Protein AF-A0A7W0XQT6-F1 (afdb_monomer_lite)

Secondary structure (DSSP, 8-state):
-HHHHHHHHHHHHHHHHHHHHHHHHHHHHHHHHHHHHHHHHHHHHHS-S--HHHHHHHHHHHHHHHHHHHHHHHHHHHHHHHHHHHHHT-S-HHHHHHTTTSPPPS--SPPHHHHHHHHHHHHHHHHHHHHHHHHHHHHHHHHHHHHHHHHHHHHHHHHHHTT-THHHHHHHHHHHHHHHH-GGGHHHHHHHHHHHHHHHHHHHHHHHHHHHIIIIIHHHHHHHHHHHHHHTTS--

Structure (mmCIF, N/CA/C/O backbone):
data_AF-A0A7W0XQT6-F1
#
_entry.id   AF-A0A7W0XQT6-F1
#
loop_
_atom_site.group_PDB
_atom_site.id
_atom_site.type_symbol
_atom_site.label_atom_id
_atom_site.label_alt_id
_atom_site.label_comp_id
_atom_site.label_asym_id
_atom_site.label_entity_id
_atom_site.label_seq_id
_atom_site.pdbx_PDB_ins_code
_atom_site.Cartn_x
_atom_site.Cartn_y
_atom_site.Cartn_z
_atom_site.occupancy
_atom_site.B_iso_or_equiv
_atom_site.auth_seq_id
_atom_site.auth_comp_id
_atom_site.auth_asym_id
_atom_site.auth_atom_id
_atom_site.pdbx_PDB_model_num
ATOM 1 N N . ARG A 1 1 ? 44.469 -36.109 2.409 1.00 55.28 1 ARG A N 1
ATOM 2 C CA . ARG A 1 1 ? 44.063 -35.263 3.563 1.00 55.28 1 ARG A CA 1
ATOM 3 C C . ARG A 1 1 ? 43.718 -33.809 3.189 1.00 55.28 1 ARG A C 1
ATOM 5 O O . ARG A 1 1 ? 42.992 -33.206 3.958 1.00 55.28 1 ARG A O 1
ATOM 12 N N . ALA A 1 2 ? 44.125 -33.260 2.032 1.00 47.34 2 ALA A N 1
ATOM 13 C CA . ALA A 1 2 ? 43.681 -31.924 1.582 1.00 47.34 2 ALA A CA 1
ATOM 14 C C . ALA A 1 2 ? 42.229 -31.900 1.042 1.00 47.34 2 ALA A C 1
ATOM 16 O O . ALA A 1 2 ? 41.445 -31.054 1.450 1.00 47.34 2 ALA A O 1
ATOM 17 N N . HIS A 1 3 ? 41.816 -32.909 0.262 1.00 50.69 3 HIS A N 1
ATOM 18 C CA . HIS A 1 3 ? 40.441 -33.015 -0.265 1.00 50.69 3 HIS A CA 1
ATOM 19 C C . HIS A 1 3 ? 39.342 -33.213 0.797 1.00 50.69 3 HIS A C 1
ATOM 21 O O . HIS A 1 3 ? 38.178 -32.939 0.537 1.00 50.69 3 HIS A O 1
ATOM 27 N N . GLN A 1 4 ? 39.693 -33.673 2.004 1.00 52.66 4 GLN A N 1
ATOM 28 C CA . GLN A 1 4 ? 38.736 -33.804 3.112 1.00 52.66 4 GLN A CA 1
ATOM 29 C C . GLN A 1 4 ? 38.516 -32.476 3.848 1.00 52.66 4 GLN A C 1
ATOM 31 O O . GLN A 1 4 ? 37.419 -32.243 4.339 1.00 52.66 4 GLN A O 1
ATOM 36 N N . HIS A 1 5 ? 39.517 -31.588 3.883 1.00 47.72 5 HIS A N 1
ATOM 37 C CA . HIS A 1 5 ? 39.337 -30.235 4.414 1.00 47.72 5 HIS A CA 1
ATOM 38 C C . HIS A 1 5 ? 38.611 -29.327 3.420 1.00 47.72 5 HIS A C 1
ATOM 40 O O . HIS A 1 5 ? 37.790 -28.531 3.842 1.00 47.72 5 HIS A O 1
ATOM 46 N N . GLU A 1 6 ? 38.836 -29.479 2.116 1.00 53.41 6 GLU A N 1
ATOM 47 C CA . GLU A 1 6 ? 38.126 -28.695 1.097 1.00 53.41 6 GLU A CA 1
ATOM 48 C C . GLU A 1 6 ? 36.635 -29.076 1.013 1.00 53.41 6 GLU A C 1
ATOM 50 O O . GLU A 1 6 ? 35.781 -28.198 0.970 1.00 53.41 6 GLU A O 1
ATOM 55 N N . ALA A 1 7 ? 36.302 -30.370 1.122 1.00 53.25 7 ALA A N 1
ATOM 56 C CA . ALA A 1 7 ? 34.916 -30.840 1.219 1.00 53.25 7 ALA A CA 1
ATOM 57 C C . ALA A 1 7 ? 34.232 -30.440 2.542 1.00 53.25 7 ALA A C 1
ATOM 59 O O . ALA A 1 7 ? 33.044 -30.130 2.545 1.00 53.25 7 ALA A O 1
ATOM 60 N N . ALA A 1 8 ? 34.972 -30.406 3.657 1.00 54.72 8 ALA A N 1
ATOM 61 C CA . ALA A 1 8 ? 34.447 -29.936 4.939 1.00 54.72 8 ALA A CA 1
ATOM 62 C C . ALA A 1 8 ? 34.230 -28.412 4.955 1.00 54.72 8 ALA A C 1
ATOM 64 O O . ALA A 1 8 ? 33.213 -27.949 5.453 1.00 54.72 8 ALA A O 1
ATOM 65 N N . VAL A 1 9 ? 35.140 -27.627 4.367 1.00 57.41 9 VAL A N 1
ATOM 66 C CA . VAL A 1 9 ? 35.015 -26.162 4.263 1.00 57.41 9 VAL A CA 1
ATOM 67 C C . VAL A 1 9 ? 33.925 -25.768 3.260 1.00 57.41 9 VAL A C 1
ATOM 69 O O . VAL A 1 9 ? 33.160 -24.849 3.536 1.00 57.41 9 VAL A O 1
ATOM 72 N N . ALA A 1 10 ? 33.790 -26.492 2.144 1.00 55.66 10 ALA A N 1
ATOM 73 C CA . ALA A 1 10 ? 32.679 -26.316 1.210 1.00 55.66 10 ALA A CA 1
ATOM 74 C C . ALA A 1 10 ? 31.331 -26.710 1.839 1.00 55.66 10 ALA A C 1
ATOM 76 O O . ALA A 1 10 ? 30.349 -26.004 1.644 1.00 55.66 10 ALA A O 1
ATOM 77 N N . GLY A 1 11 ? 31.284 -27.783 2.637 1.00 55.75 11 GLY A N 1
ATOM 78 C CA . GLY A 1 11 ? 30.087 -28.180 3.385 1.00 55.75 11 GLY A CA 1
ATOM 79 C C . GLY A 1 11 ? 29.648 -27.124 4.402 1.00 55.75 11 GLY A C 1
ATOM 80 O O . GLY A 1 11 ? 28.485 -26.741 4.408 1.00 55.75 11 GLY A O 1
ATOM 81 N N . VAL A 1 12 ? 30.587 -26.581 5.185 1.00 59.78 12 VAL A N 1
ATOM 82 C CA . VAL A 1 12 ? 30.313 -25.524 6.177 1.00 59.78 12 VAL A CA 1
ATOM 83 C C . VAL A 1 12 ? 29.894 -24.208 5.508 1.00 59.78 12 VAL A C 1
ATOM 85 O O . VAL A 1 12 ? 28.972 -23.555 5.984 1.00 59.78 12 VAL A O 1
ATOM 88 N N . ALA A 1 13 ? 30.510 -23.828 4.383 1.00 60.66 13 ALA A N 1
ATOM 89 C CA . ALA A 1 13 ? 30.132 -22.622 3.642 1.00 60.66 13 ALA A CA 1
ATOM 90 C C . ALA A 1 13 ? 28.747 -22.737 2.974 1.00 60.66 13 ALA A C 1
ATOM 92 O O . ALA A 1 13 ? 28.026 -21.748 2.878 1.00 60.66 13 ALA A O 1
ATOM 93 N N . VAL A 1 14 ? 28.357 -23.933 2.522 1.00 61.06 14 VAL A N 1
ATOM 94 C CA . VAL A 1 14 ? 27.026 -24.186 1.942 1.00 61.06 14 VAL A CA 1
ATOM 95 C C . VAL A 1 14 ? 25.949 -24.259 3.030 1.00 61.06 14 VAL A C 1
ATOM 97 O O . VAL A 1 14 ? 24.851 -23.745 2.830 1.00 61.06 14 VAL A O 1
ATOM 100 N N . GLU A 1 15 ? 26.256 -24.836 4.194 1.00 63.00 15 GLU A N 1
ATOM 101 C CA . GLU A 1 15 ? 25.338 -24.916 5.339 1.00 63.00 15 GLU A CA 1
ATOM 102 C C . GLU A 1 15 ? 25.059 -23.528 5.953 1.00 63.00 15 GLU A C 1
ATOM 104 O O . GLU A 1 15 ? 23.912 -23.222 6.283 1.00 63.00 15 GLU A O 1
ATOM 109 N N . ASP A 1 16 ? 26.071 -22.651 5.998 1.00 71.50 16 ASP A N 1
ATOM 110 C CA . ASP A 1 16 ? 25.950 -21.244 6.411 1.00 71.50 16 ASP A CA 1
ATOM 111 C C . ASP A 1 16 ? 25.040 -20.445 5.454 1.00 71.50 16 ASP A C 1
ATOM 113 O O . ASP A 1 16 ? 24.080 -19.799 5.879 1.00 71.50 16 ASP A O 1
ATOM 117 N N . VAL A 1 17 ? 25.243 -20.574 4.135 1.00 77.12 17 VAL A N 1
ATOM 118 C CA . VAL A 1 17 ? 24.405 -19.911 3.113 1.00 77.12 17 VAL A CA 1
ATOM 119 C C . VAL A 1 17 ? 22.957 -20.411 3.142 1.00 77.12 17 VAL A C 1
ATOM 121 O O . VAL A 1 17 ? 22.028 -19.598 3.117 1.00 77.12 17 VAL A O 1
ATOM 124 N N . GLN A 1 18 ? 22.748 -21.726 3.246 1.00 78.38 18 GLN A N 1
ATOM 125 C CA . GLN A 1 18 ? 21.410 -22.316 3.322 1.00 78.38 18 GLN A CA 1
ATOM 126 C C . GLN A 1 18 ? 20.682 -21.902 4.611 1.00 78.38 18 GLN A C 1
ATOM 128 O O . GLN A 1 18 ? 19.470 -21.677 4.594 1.00 78.38 18 GLN A O 1
ATOM 133 N N . GLY A 1 19 ? 21.411 -21.766 5.724 1.00 78.56 19 GLY A N 1
ATOM 134 C CA . GLY A 1 19 ? 20.886 -21.253 6.988 1.00 78.56 19 GLY A CA 1
ATOM 135 C C . GLY A 1 19 ? 20.329 -19.835 6.850 1.00 78.56 19 GLY A C 1
ATOM 136 O O . GLY A 1 19 ? 19.176 -19.590 7.213 1.00 78.56 19 GLY A O 1
ATOM 137 N N . PHE A 1 20 ? 21.097 -18.926 6.240 1.00 80.38 20 PHE A N 1
ATOM 138 C CA . PHE A 1 20 ? 20.650 -17.551 5.984 1.00 80.38 20 PHE A CA 1
ATOM 139 C C . PHE A 1 20 ? 19.475 -17.465 5.002 1.00 80.38 20 PHE A C 1
ATOM 141 O O . PHE A 1 20 ? 18.615 -16.591 5.140 1.00 80.38 20 PHE A O 1
ATOM 148 N N . GLU A 1 21 ? 19.421 -18.340 3.998 1.00 83.00 21 GLU A N 1
ATOM 149 C CA . GLU A 1 21 ? 18.295 -18.406 3.064 1.00 83.00 21 GLU A CA 1
ATOM 150 C C . GLU A 1 21 ? 17.017 -18.893 3.759 1.00 83.00 21 GLU A C 1
ATOM 152 O O . GLU A 1 21 ? 15.974 -18.244 3.661 1.00 83.00 21 GLU A O 1
ATOM 157 N N . ASN A 1 22 ? 17.108 -19.967 4.547 1.00 84.44 22 ASN A N 1
ATOM 158 C CA . ASN A 1 22 ? 15.983 -20.503 5.312 1.00 84.44 22 ASN A CA 1
ATOM 159 C C . ASN A 1 22 ? 15.438 -19.492 6.332 1.00 84.44 22 ASN A C 1
ATOM 161 O O . ASN A 1 22 ? 14.222 -19.392 6.514 1.00 84.44 22 ASN A O 1
ATOM 165 N N . GLU A 1 23 ? 16.310 -18.718 6.982 1.00 87.12 23 GLU A N 1
ATOM 166 C CA . GLU A 1 23 ? 15.893 -17.670 7.916 1.00 87.12 23 GLU A CA 1
ATOM 167 C C . GLU A 1 23 ? 15.136 -16.542 7.199 1.00 87.12 23 GLU A C 1
ATOM 169 O O . GLU A 1 23 ? 14.074 -16.120 7.668 1.00 87.12 23 GLU A O 1
ATOM 174 N N . LYS A 1 24 ? 15.605 -16.114 6.017 1.00 88.38 24 LYS A N 1
ATOM 175 C CA . LYS A 1 24 ? 14.892 -15.130 5.183 1.00 88.38 24 LYS A CA 1
ATOM 176 C C . LYS A 1 24 ? 13.535 -15.648 4.725 1.00 88.38 24 LYS A C 1
ATOM 178 O O . LYS A 1 24 ? 12.548 -14.926 4.847 1.00 88.38 24 LYS A O 1
ATOM 183 N N . VAL A 1 25 ? 13.469 -16.889 4.239 1.00 89.06 25 VAL A N 1
ATOM 184 C CA . VAL A 1 25 ? 12.213 -17.513 3.798 1.00 89.06 25 VAL A CA 1
ATOM 185 C C . VAL A 1 25 ? 11.234 -17.616 4.970 1.00 89.06 25 VAL A C 1
ATOM 187 O O . VAL A 1 25 ? 10.084 -17.201 4.852 1.00 89.06 25 VAL A O 1
ATOM 190 N N . SER A 1 26 ? 11.690 -18.078 6.139 1.00 84.31 26 SER A N 1
ATOM 191 C CA . SER A 1 26 ? 10.853 -18.163 7.342 1.00 84.31 26 SER A CA 1
ATOM 192 C C . SER A 1 26 ? 10.360 -16.791 7.815 1.00 84.31 26 SER A C 1
ATOM 194 O O . SER A 1 26 ? 9.199 -16.652 8.207 1.00 84.31 26 SER A O 1
ATOM 196 N N . GLY A 1 27 ? 11.220 -15.769 7.773 1.00 89.00 27 GLY A N 1
ATOM 197 C CA . GLY A 1 27 ? 10.854 -14.395 8.113 1.00 89.00 27 GLY A CA 1
ATOM 198 C C . GLY A 1 27 ? 9.803 -13.820 7.163 1.00 89.00 27 GLY A C 1
ATOM 199 O O . GLY A 1 27 ? 8.814 -13.238 7.617 1.00 89.00 27 GLY A O 1
ATOM 200 N N . ALA A 1 28 ? 9.974 -14.041 5.858 1.00 87.94 28 ALA A N 1
ATOM 201 C CA . ALA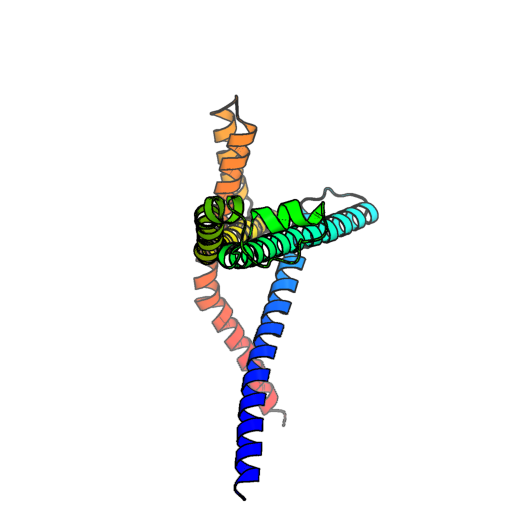 A 1 28 ? 9.028 -13.606 4.837 1.00 87.94 28 ALA A CA 1
ATOM 202 C C . ALA A 1 28 ? 7.654 -14.269 5.016 1.00 87.94 28 ALA A C 1
ATOM 204 O O . ALA A 1 28 ? 6.649 -13.567 5.055 1.00 87.94 28 ALA A O 1
ATOM 205 N N . ILE A 1 29 ? 7.612 -15.590 5.237 1.00 87.19 29 ILE A N 1
ATOM 206 C CA . ILE A 1 29 ? 6.358 -16.333 5.458 1.00 87.19 29 ILE A CA 1
ATOM 207 C C . ILE A 1 29 ? 5.614 -15.823 6.699 1.00 87.19 29 ILE A C 1
ATOM 209 O O . ILE A 1 29 ? 4.402 -15.628 6.658 1.00 87.19 29 ILE A O 1
ATOM 213 N N . LYS A 1 30 ? 6.319 -15.580 7.813 1.00 89.31 30 LYS A N 1
ATOM 214 C CA . LYS A 1 30 ? 5.686 -15.043 9.034 1.00 89.31 30 LYS A CA 1
ATOM 215 C C . LYS A 1 30 ? 5.096 -13.657 8.806 1.00 89.31 30 LYS A C 1
ATO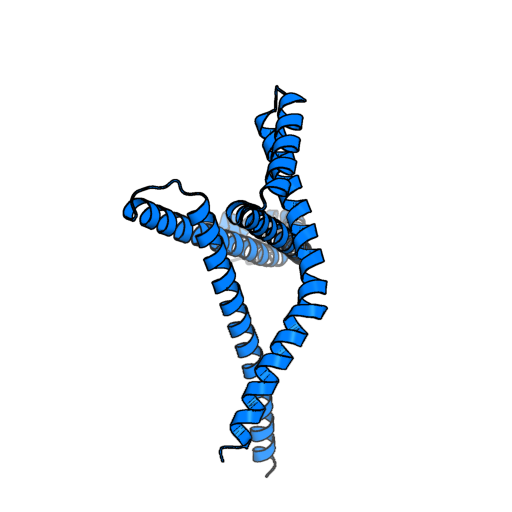M 217 O O . LYS A 1 30 ? 4.017 -13.369 9.311 1.00 89.31 30 LYS A O 1
ATOM 222 N N . THR A 1 31 ? 5.807 -12.817 8.061 1.00 86.69 31 THR A N 1
ATOM 223 C CA . THR A 1 31 ? 5.351 -11.459 7.748 1.00 86.69 31 THR A CA 1
ATOM 224 C C . THR A 1 31 ? 4.112 -11.505 6.856 1.00 86.69 31 THR A C 1
ATOM 226 O O . THR A 1 31 ? 3.133 -10.825 7.140 1.00 86.69 31 THR A O 1
ATOM 229 N N . ASP A 1 32 ? 4.113 -12.367 5.841 1.00 84.88 32 ASP A N 1
ATOM 230 C CA . ASP A 1 32 ? 2.993 -12.553 4.915 1.00 84.88 32 ASP A CA 1
ATOM 231 C C . ASP A 1 32 ? 1.736 -13.113 5.611 1.00 84.88 32 ASP A C 1
ATOM 233 O O . ASP A 1 32 ? 0.619 -12.647 5.383 1.00 84.88 32 ASP A O 1
ATOM 237 N N . PHE A 1 33 ? 1.904 -14.048 6.554 1.00 86.56 33 PHE A N 1
ATOM 238 C CA . PHE A 1 33 ? 0.790 -14.568 7.355 1.00 86.56 33 PHE A CA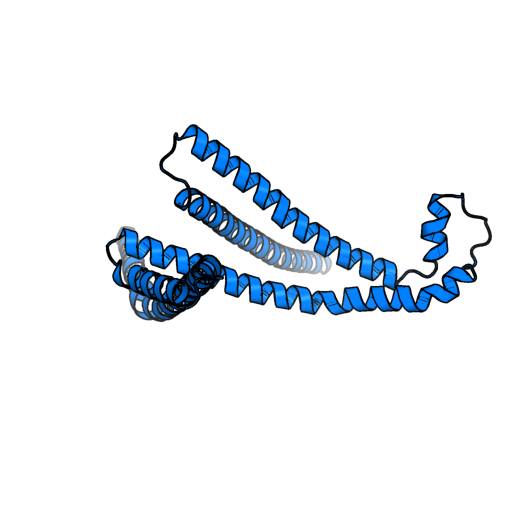 1
ATOM 239 C C . PHE A 1 33 ? 0.144 -13.490 8.240 1.00 86.56 33 PHE A C 1
ATOM 241 O O . PHE A 1 33 ? -1.078 -13.415 8.334 1.00 86.56 33 PHE A O 1
ATOM 248 N N . ILE A 1 34 ? 0.948 -12.639 8.883 1.00 83.50 34 ILE A N 1
ATOM 249 C CA . ILE A 1 34 ? 0.426 -11.549 9.721 1.00 83.50 34 ILE A CA 1
ATOM 250 C C . ILE A 1 34 ? -0.321 -10.531 8.856 1.00 83.50 34 ILE A C 1
ATOM 252 O O . ILE A 1 34 ? -1.439 -10.151 9.190 1.00 83.50 34 ILE A O 1
ATOM 256 N N . LEU A 1 35 ? 0.268 -10.149 7.722 1.00 85.44 35 LEU A N 1
ATOM 257 C CA . LEU A 1 35 ? -0.311 -9.181 6.790 1.00 85.44 35 LEU A CA 1
ATOM 258 C C . LEU A 1 35 ? -1.630 -9.686 6.195 1.00 85.44 35 LEU A C 1
ATOM 260 O O . LEU A 1 35 ? -2.614 -8.950 6.139 1.00 85.44 35 LEU A O 1
ATOM 264 N N . SER A 1 36 ? -1.687 -10.954 5.789 1.00 87.44 36 SER A N 1
ATOM 265 C CA . SER A 1 36 ? -2.921 -11.555 5.271 1.00 87.44 36 SER A CA 1
ATOM 266 C C . SER A 1 36 ? -4.005 -11.686 6.347 1.00 87.44 36 SER A C 1
ATOM 268 O O . SER A 1 36 ? -5.175 -11.424 6.060 1.00 87.44 36 SER A O 1
ATOM 270 N N . ALA A 1 37 ? -3.640 -12.014 7.591 1.00 86.94 37 ALA A N 1
ATOM 271 C CA . ALA A 1 37 ? -4.575 -12.030 8.715 1.00 86.94 37 ALA A CA 1
ATOM 272 C C . ALA A 1 37 ? -5.117 -10.628 9.043 1.00 86.94 37 ALA A C 1
ATOM 274 O O . ALA A 1 37 ? -6.306 -10.484 9.323 1.00 86.94 37 ALA A O 1
ATOM 275 N N . GLU A 1 38 ? -4.277 -9.596 8.963 1.00 84.81 38 GLU A N 1
ATOM 276 C CA . GLU A 1 38 ? -4.669 -8.200 9.177 1.00 84.81 38 GLU A CA 1
ATOM 277 C C . GLU A 1 38 ? -5.675 -7.729 8.122 1.00 84.81 38 GLU A C 1
ATOM 279 O O . GLU A 1 38 ? -6.745 -7.236 8.473 1.00 84.81 38 GLU A O 1
ATOM 284 N N . ILE A 1 39 ? -5.395 -7.963 6.836 1.00 85.69 39 ILE A N 1
ATOM 285 C CA . ILE A 1 39 ? -6.326 -7.636 5.742 1.00 85.69 39 ILE A CA 1
ATOM 286 C C . ILE A 1 39 ? -7.672 -8.343 5.947 1.00 85.69 39 ILE A C 1
ATOM 288 O O . ILE A 1 39 ? -8.732 -7.743 5.751 1.00 85.69 39 ILE A O 1
ATOM 292 N N . MET A 1 40 ? -7.643 -9.607 6.374 1.00 89.25 40 MET A N 1
ATOM 293 C CA . MET A 1 40 ? -8.853 -10.378 6.646 1.00 89.25 40 MET A CA 1
ATOM 294 C C . MET A 1 40 ? -9.644 -9.802 7.827 1.00 89.25 40 MET A C 1
ATOM 296 O O . MET A 1 40 ? -10.859 -9.657 7.725 1.00 89.25 40 MET A O 1
ATOM 300 N N . ALA A 1 41 ? -8.966 -9.433 8.917 1.00 85.94 41 ALA A N 1
ATOM 301 C CA . ALA A 1 41 ? -9.584 -8.842 10.101 1.00 85.94 41 ALA A CA 1
ATOM 302 C C . ALA A 1 41 ? -10.188 -7.460 9.813 1.00 85.94 41 ALA A C 1
ATOM 304 O O . ALA A 1 41 ? -11.313 -7.197 10.227 1.00 85.94 41 ALA A O 1
ATOM 305 N N . ILE A 1 42 ? -9.495 -6.609 9.046 1.00 85.50 42 ILE A N 1
ATOM 306 C CA . ILE A 1 42 ? -10.036 -5.319 8.589 1.00 85.50 42 ILE A CA 1
ATOM 307 C C . ILE A 1 42 ? -11.281 -5.552 7.736 1.00 85.50 42 ILE A C 1
ATOM 309 O O . ILE A 1 42 ? -12.313 -4.929 7.967 1.00 85.50 42 ILE A O 1
ATOM 313 N N . THR A 1 43 ? -11.203 -6.475 6.772 1.00 88.50 43 THR A N 1
ATOM 314 C CA . THR A 1 43 ? -12.353 -6.805 5.923 1.00 88.50 43 THR A CA 1
ATOM 315 C C . THR A 1 43 ? -13.523 -7.227 6.799 1.00 88.50 43 THR A C 1
ATOM 317 O O . THR A 1 43 ? -14.600 -6.660 6.673 1.00 88.50 43 THR A O 1
ATOM 320 N N . LEU A 1 44 ? -13.292 -8.141 7.744 1.00 88.44 44 LEU A N 1
ATOM 321 C CA . LEU A 1 44 ? -14.296 -8.621 8.687 1.00 88.44 44 LEU A CA 1
ATOM 322 C C . LEU A 1 44 ? -14.937 -7.490 9.501 1.00 88.44 44 LEU A C 1
ATOM 324 O O . LEU A 1 44 ? -16.158 -7.454 9.600 1.00 88.44 44 LEU A O 1
ATOM 328 N N . ALA A 1 45 ? -14.128 -6.572 10.034 1.00 83.81 45 ALA A N 1
ATOM 329 C CA . ALA A 1 45 ? -14.579 -5.456 10.865 1.00 83.81 45 ALA A CA 1
ATOM 330 C C . ALA A 1 45 ? -15.429 -4.431 10.098 1.00 83.81 45 ALA A C 1
ATOM 332 O O . ALA A 1 45 ? -16.258 -3.749 10.688 1.00 83.81 45 ALA A O 1
ATOM 333 N N . THR A 1 46 ? -15.246 -4.323 8.779 1.00 83.94 46 THR A N 1
ATOM 334 C CA . THR A 1 46 ? -16.048 -3.418 7.936 1.00 83.94 46 THR A CA 1
ATOM 335 C C . THR A 1 46 ? -17.367 -4.025 7.460 1.00 83.94 46 THR A C 1
ATOM 337 O O . THR A 1 46 ? -18.183 -3.322 6.860 1.00 83.94 46 THR A O 1
ATOM 340 N N . LEU A 1 47 ? -17.583 -5.327 7.680 1.00 86.69 47 LEU A N 1
ATOM 341 C CA . LEU A 1 47 ? -18.794 -5.995 7.221 1.00 86.69 47 LEU A CA 1
ATOM 342 C C . LEU A 1 47 ? -19.930 -5.804 8.229 1.00 86.69 47 LEU A C 1
ATOM 344 O O . LEU A 1 47 ? -19.743 -6.089 9.409 1.00 86.69 47 LEU A O 1
ATOM 348 N N . PRO A 1 48 ? -21.127 -5.384 7.778 1.00 83.62 48 PRO A N 1
ATOM 349 C CA . PRO A 1 48 ? -22.298 -5.366 8.642 1.00 83.62 48 PRO A CA 1
ATOM 350 C C . PRO A 1 48 ? -22.652 -6.788 9.098 1.00 83.62 48 PRO A C 1
ATOM 352 O O . PRO A 1 48 ? -22.367 -7.756 8.379 1.00 83.62 48 PRO A O 1
ATOM 355 N N . ASP A 1 49 ? -23.325 -6.894 10.249 1.00 78.31 49 ASP A N 1
ATOM 356 C CA . ASP A 1 49 ? -23.819 -8.149 10.835 1.00 78.31 49 ASP A CA 1
ATOM 357 C C . ASP A 1 49 ? -24.774 -8.868 9.868 1.00 78.31 49 ASP A C 1
ATOM 359 O O . ASP A 1 49 ? -25.993 -8.687 9.855 1.00 78.31 49 ASP A O 1
ATOM 363 N N . THR A 1 50 ? -24.186 -9.677 8.995 1.00 83.88 50 THR A N 1
ATOM 364 C CA . THR A 1 50 ? -24.847 -10.413 7.922 1.00 83.88 50 THR A CA 1
ATOM 365 C C . THR A 1 50 ? -24.763 -11.911 8.196 1.00 83.88 50 THR A C 1
ATOM 367 O O . THR A 1 50 ? -24.089 -12.372 9.114 1.00 83.88 50 THR A O 1
ATOM 370 N N . SER A 1 51 ? -25.478 -12.713 7.404 1.00 93.50 51 SER A N 1
ATOM 371 C CA . SER A 1 51 ? -25.374 -14.174 7.483 1.00 93.50 51 SER A CA 1
ATOM 372 C C . SER A 1 51 ? -23.918 -14.629 7.342 1.00 93.50 51 SER A C 1
ATOM 374 O O . SER A 1 51 ? -23.223 -14.193 6.423 1.00 93.50 51 SER A O 1
ATOM 376 N N . PHE A 1 52 ? -23.499 -15.579 8.186 1.00 91.69 52 PHE A N 1
ATOM 377 C CA . PHE A 1 52 ? -22.171 -16.204 8.153 1.00 91.69 52 PHE A CA 1
ATOM 378 C C . PHE A 1 52 ? -21.729 -16.601 6.733 1.00 91.69 52 PHE A C 1
ATOM 380 O O . PHE A 1 52 ? -20.583 -16.386 6.345 1.00 91.69 52 PHE A O 1
ATOM 387 N N . TRP A 1 53 ? -22.649 -17.133 5.922 1.00 94.62 53 TRP A N 1
ATOM 388 C CA . TRP A 1 53 ? -22.356 -17.538 4.545 1.00 94.62 53 TRP A CA 1
ATOM 389 C C . TRP A 1 53 ? -22.019 -16.360 3.631 1.00 94.62 53 TRP A C 1
ATOM 391 O O . TRP A 1 53 ? -21.131 -16.481 2.790 1.00 94.62 53 TRP A O 1
ATOM 401 N N . LEU A 1 54 ? -22.697 -15.220 3.795 1.00 92.38 54 LEU A N 1
ATOM 402 C CA . LEU A 1 54 ? -22.409 -14.020 3.012 1.00 92.38 54 LEU A CA 1
ATOM 403 C C . LEU A 1 54 ? -21.052 -13.438 3.412 1.00 92.38 54 LEU A C 1
ATOM 405 O O . LEU A 1 54 ? -20.246 -13.129 2.539 1.00 92.38 54 LEU A O 1
ATOM 409 N N . GLN A 1 55 ? -20.769 -13.374 4.714 1.00 92.44 55 GLN A N 1
ATOM 410 C CA . GLN A 1 55 ? -19.475 -12.938 5.233 1.00 92.44 55 GLN A CA 1
ATOM 411 C C . GLN A 1 55 ? -18.338 -13.819 4.692 1.00 92.44 55 GLN A C 1
ATOM 413 O O . GLN A 1 55 ? -17.367 -13.299 4.149 1.00 92.44 55 GLN A O 1
ATOM 418 N N . ALA A 1 56 ? -18.492 -15.148 4.727 1.00 92.81 56 ALA A N 1
ATOM 419 C CA . ALA A 1 56 ? -17.515 -16.087 4.175 1.00 92.81 56 ALA A CA 1
ATOM 420 C C . ALA A 1 56 ? -17.271 -15.882 2.667 1.00 92.81 56 ALA A C 1
ATOM 422 O O . ALA A 1 56 ? -16.124 -15.902 2.220 1.00 92.81 56 ALA A O 1
ATOM 423 N N . VAL A 1 57 ? -18.328 -15.644 1.881 1.00 94.75 57 VAL A N 1
ATOM 424 C CA . VAL A 1 57 ? -18.209 -15.364 0.440 1.00 94.75 57 VAL A CA 1
ATOM 425 C C . VAL A 1 57 ? -17.498 -14.036 0.184 1.00 94.75 57 VAL A C 1
ATOM 427 O O . VAL A 1 57 ? -16.645 -13.968 -0.705 1.00 94.75 57 VAL A O 1
ATOM 430 N N . ILE A 1 58 ? -17.806 -12.991 0.957 1.00 93.00 58 ILE A N 1
ATOM 431 C CA . ILE A 1 58 ? -17.142 -11.691 0.818 1.00 93.00 58 ILE A CA 1
ATOM 432 C C . ILE A 1 58 ? -15.658 -11.818 1.165 1.00 93.00 58 ILE A C 1
ATOM 434 O O . ILE A 1 58 ? -14.823 -11.420 0.360 1.00 93.00 58 ILE A O 1
ATOM 438 N N . LEU A 1 59 ? -15.317 -12.442 2.294 1.00 92.25 59 LEU A N 1
ATOM 439 C CA . LEU A 1 59 ? -13.928 -12.664 2.705 1.00 92.25 59 LEU A CA 1
ATOM 440 C C . LEU A 1 59 ? -13.143 -13.485 1.672 1.00 92.25 59 LEU A C 1
ATOM 442 O O . LEU A 1 59 ? -12.014 -13.130 1.340 1.00 92.25 59 LEU A O 1
ATOM 446 N N . ALA A 1 60 ? -13.740 -14.541 1.107 1.00 93.94 60 ALA A N 1
ATOM 447 C CA . ALA A 1 60 ? -13.115 -15.325 0.042 1.00 93.94 60 ALA A CA 1
ATOM 448 C C . ALA A 1 60 ? -12.884 -14.488 -1.228 1.00 93.94 60 ALA A C 1
ATOM 450 O O . ALA A 1 60 ? -11.811 -14.545 -1.827 1.00 93.94 60 ALA A O 1
ATOM 451 N N . THR A 1 61 ? -13.870 -13.677 -1.617 1.00 95.19 61 THR A N 1
ATOM 452 C CA . THR A 1 61 ? -13.782 -12.803 -2.796 1.00 95.19 61 THR A CA 1
ATOM 453 C C . THR A 1 61 ? -12.726 -11.718 -2.608 1.00 95.19 61 THR A C 1
ATOM 455 O O . THR A 1 61 ? -11.907 -11.504 -3.500 1.00 95.19 61 THR A O 1
ATOM 458 N N . VAL A 1 62 ? -12.706 -11.061 -1.446 1.00 93.44 62 VAL A N 1
ATOM 459 C CA . VAL A 1 62 ? -11.722 -10.029 -1.100 1.00 93.44 62 VAL A CA 1
ATOM 460 C C . VAL A 1 62 ? -10.325 -10.631 -1.023 1.00 93.44 62 VAL A C 1
ATOM 462 O O . VAL A 1 62 ? -9.409 -10.081 -1.626 1.00 93.44 62 VAL A O 1
ATOM 465 N N . GLY A 1 63 ? -10.163 -11.786 -0.372 1.00 90.81 63 GLY A N 1
ATOM 466 C CA . GLY A 1 63 ? -8.885 -12.492 -0.304 1.00 90.81 63 GLY A CA 1
ATOM 467 C C . GLY A 1 63 ? -8.327 -12.795 -1.695 1.00 90.81 63 GLY A C 1
ATOM 468 O O . GLY A 1 63 ? -7.228 -12.358 -2.024 1.00 90.81 63 GLY A O 1
ATOM 469 N N . ILE A 1 64 ? -9.113 -13.453 -2.555 1.00 94.56 64 ILE A N 1
ATOM 470 C CA . ILE A 1 64 ? -8.704 -13.767 -3.935 1.00 94.56 64 ILE A CA 1
ATOM 471 C C . ILE A 1 64 ? -8.431 -12.486 -4.738 1.00 94.56 64 ILE A C 1
ATOM 473 O O . ILE A 1 64 ? -7.431 -12.403 -5.454 1.00 94.56 64 ILE A O 1
ATOM 477 N N . GLY A 1 65 ? -9.306 -11.486 -4.617 1.00 94.94 65 GLY A N 1
ATOM 478 C CA . GLY A 1 65 ? -9.204 -10.221 -5.338 1.00 94.94 65 GLY A CA 1
ATOM 479 C C . GLY A 1 65 ? -7.943 -9.443 -4.976 1.00 94.94 65 GLY A C 1
ATOM 480 O O . GLY A 1 65 ? -7.205 -9.030 -5.868 1.00 94.94 65 GLY A O 1
ATOM 481 N N . ILE A 1 66 ? -7.652 -9.294 -3.682 1.00 91.75 66 ILE A N 1
ATOM 482 C CA . ILE A 1 66 ? -6.449 -8.610 -3.199 1.00 91.75 66 ILE A CA 1
ATOM 483 C C . ILE A 1 66 ? -5.194 -9.404 -3.570 1.00 91.75 66 ILE A C 1
ATOM 485 O O . ILE A 1 66 ? -4.232 -8.798 -4.034 1.00 91.75 66 ILE A O 1
ATOM 489 N N . THR A 1 67 ? -5.193 -10.739 -3.462 1.00 91.19 67 THR A N 1
ATOM 490 C CA . THR A 1 67 ? -4.062 -11.562 -3.928 1.00 91.19 67 THR A CA 1
ATOM 491 C C . THR A 1 67 ? -3.786 -11.317 -5.411 1.00 91.19 67 THR A C 1
ATOM 493 O O . THR A 1 67 ? -2.659 -10.991 -5.782 1.00 91.19 67 THR A O 1
ATOM 496 N N . ALA A 1 68 ? -4.802 -11.404 -6.271 1.00 95.31 68 ALA A N 1
ATOM 497 C CA . ALA A 1 68 ? -4.631 -11.161 -7.701 1.00 95.31 68 ALA A CA 1
ATOM 498 C C . ALA A 1 68 ? -4.156 -9.726 -7.991 1.00 95.31 68 ALA A C 1
ATOM 500 O O . ALA A 1 68 ? -3.266 -9.532 -8.819 1.00 95.31 68 ALA A O 1
ATOM 501 N N . LEU A 1 69 ? -4.707 -8.731 -7.290 1.00 93.62 69 LEU A N 1
ATOM 502 C CA . LEU A 1 69 ? -4.341 -7.325 -7.441 1.00 93.62 69 LEU A CA 1
ATOM 503 C C . LEU A 1 69 ? -2.882 -7.071 -7.043 1.00 93.62 69 LEU A C 1
ATOM 505 O O . LEU A 1 69 ? -2.129 -6.498 -7.826 1.00 93.62 69 LEU A O 1
ATOM 509 N N . VAL A 1 70 ? -2.476 -7.493 -5.844 1.00 91.12 70 VAL A N 1
ATOM 510 C CA . VAL A 1 70 ? -1.146 -7.208 -5.290 1.00 91.12 70 VAL A CA 1
ATOM 511 C C . VAL A 1 70 ? -0.075 -7.968 -6.062 1.00 91.12 70 VAL A C 1
ATOM 513 O O . VAL A 1 70 ? 0.869 -7.352 -6.560 1.00 91.12 70 VAL A O 1
ATOM 516 N N . TYR A 1 71 ? -0.234 -9.283 -6.241 1.00 89.94 71 TYR A N 1
ATOM 517 C CA . TYR A 1 71 ? 0.734 -10.072 -7.007 1.00 89.94 71 TYR A CA 1
ATOM 518 C C . TYR A 1 71 ? 0.745 -9.679 -8.485 1.00 89.94 71 TYR A C 1
ATOM 520 O O . TYR A 1 71 ? 1.813 -9.641 -9.093 1.00 89.94 71 TYR A O 1
ATOM 528 N N . GLY A 1 72 ? -0.410 -9.326 -9.057 1.00 95.38 72 GLY A N 1
ATOM 529 C CA . GLY A 1 72 ? -0.504 -8.800 -10.415 1.00 95.38 72 GLY A CA 1
ATOM 530 C C . GLY A 1 72 ? 0.240 -7.475 -10.573 1.00 95.38 72 GLY A C 1
ATOM 531 O O . GLY A 1 72 ? 1.045 -7.333 -11.489 1.00 95.38 72 GLY A O 1
ATOM 532 N N . ALA A 1 73 ? 0.043 -6.525 -9.656 1.00 93.69 73 ALA A N 1
ATOM 533 C CA . ALA A 1 73 ? 0.745 -5.245 -9.667 1.00 93.69 73 ALA A CA 1
ATOM 534 C C . ALA A 1 73 ? 2.264 -5.425 -9.527 1.00 93.69 73 ALA A C 1
ATOM 536 O O . ALA A 1 73 ? 3.021 -4.844 -10.304 1.00 93.69 73 ALA A O 1
ATOM 537 N N . VAL A 1 74 ? 2.719 -6.276 -8.600 1.00 92.31 74 VAL A N 1
ATOM 538 C CA . VAL A 1 74 ? 4.148 -6.593 -8.440 1.00 92.31 74 VAL A CA 1
ATOM 539 C C . VAL A 1 74 ? 4.709 -7.246 -9.704 1.00 92.31 74 VAL A C 1
ATOM 541 O O . VAL A 1 74 ? 5.764 -6.834 -10.182 1.00 92.31 74 VAL A O 1
ATOM 544 N N . ALA A 1 75 ? 3.993 -8.204 -10.300 1.00 94.12 75 ALA A N 1
ATOM 545 C CA . ALA A 1 75 ? 4.411 -8.843 -11.546 1.00 94.12 75 ALA A CA 1
ATOM 546 C C . ALA A 1 75 ? 4.528 -7.835 -12.699 1.00 94.12 75 ALA A C 1
ATOM 548 O O . ALA A 1 75 ? 5.474 -7.909 -13.481 1.00 94.12 75 ALA A O 1
ATOM 549 N N . LEU A 1 76 ? 3.614 -6.864 -12.789 1.00 93.56 76 LEU A N 1
ATOM 550 C CA . LEU A 1 76 ? 3.688 -5.785 -13.776 1.00 93.56 76 LEU A CA 1
ATOM 551 C C . LEU A 1 76 ? 4.892 -4.866 -13.537 1.00 93.56 76 LEU A C 1
ATOM 553 O O . LEU A 1 76 ? 5.568 -4.507 -14.500 1.00 93.56 76 LEU A O 1
ATOM 557 N N . ILE A 1 77 ? 5.187 -4.520 -12.280 1.00 90.06 77 ILE A N 1
ATOM 558 C CA . ILE A 1 77 ? 6.356 -3.703 -11.918 1.00 90.06 77 ILE A CA 1
ATOM 559 C C . ILE A 1 77 ? 7.652 -4.419 -12.317 1.00 90.06 77 ILE A C 1
ATOM 561 O O . ILE A 1 77 ? 8.486 -3.833 -13.004 1.00 90.06 77 ILE A O 1
ATOM 565 N N . VAL A 1 78 ? 7.801 -5.696 -11.952 1.00 91.50 78 VAL A N 1
ATOM 566 C CA . VAL A 1 78 ? 8.981 -6.503 -12.311 1.00 91.50 78 VAL A CA 1
ATOM 567 C C . VAL A 1 78 ? 9.089 -6.652 -13.828 1.00 91.50 78 VAL A C 1
ATOM 569 O O . VAL A 1 78 ? 10.162 -6.486 -14.402 1.00 91.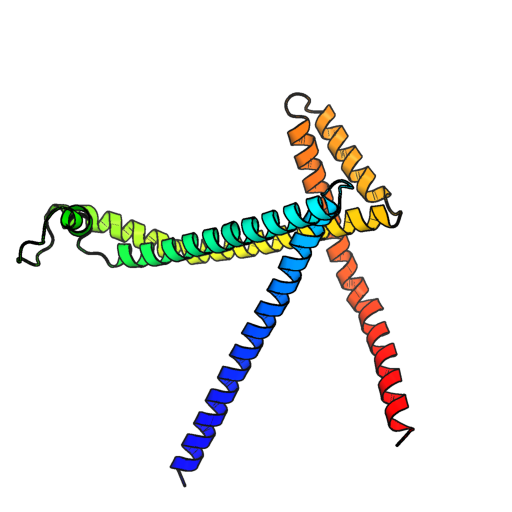50 78 VAL A O 1
ATOM 572 N N . LYS A 1 79 ? 7.962 -6.881 -14.513 1.00 92.19 79 LYS A N 1
ATOM 573 C CA . LYS A 1 79 ? 7.953 -6.996 -15.971 1.00 92.19 79 LYS A CA 1
ATOM 574 C C . LYS A 1 79 ? 8.363 -5.696 -16.661 1.00 92.19 79 LYS A C 1
ATOM 576 O O . LYS A 1 79 ? 9.000 -5.751 -17.713 1.00 92.19 79 LYS A O 1
ATOM 581 N N . ALA A 1 80 ? 7.995 -4.548 -16.096 1.00 90.56 80 ALA A N 1
ATOM 582 C CA . ALA A 1 80 ? 8.434 -3.250 -16.583 1.00 90.56 80 ALA A CA 1
ATOM 583 C C . ALA A 1 80 ? 9.949 -3.059 -16.395 1.00 90.56 80 ALA A C 1
ATOM 585 O O . ALA A 1 80 ? 10.595 -2.544 -17.305 1.00 90.56 80 ALA A O 1
ATOM 586 N N . ASP A 1 81 ? 10.526 -3.531 -15.285 1.00 91.19 81 ASP A N 1
ATOM 587 C CA . ASP A 1 81 ? 11.980 -3.509 -15.059 1.00 91.19 81 ASP A CA 1
ATOM 588 C C . ASP A 1 81 ? 12.735 -4.323 -16.121 1.00 91.19 81 ASP A C 1
ATOM 590 O O . ASP A 1 81 ? 13.592 -3.800 -16.841 1.00 91.19 81 ASP A O 1
ATOM 594 N N . ASP A 1 82 ? 12.322 -5.581 -16.314 1.00 91.38 82 ASP A N 1
ATOM 595 C CA . ASP A 1 82 ? 12.888 -6.481 -17.324 1.00 91.38 82 ASP A CA 1
ATOM 596 C C . ASP A 1 82 ? 12.753 -5.902 -18.740 1.00 91.38 82 ASP A C 1
ATOM 598 O O . ASP A 1 82 ? 13.672 -5.986 -19.562 1.00 91.38 82 ASP A O 1
ATOM 602 N N . ALA A 1 83 ? 11.602 -5.290 -19.043 1.00 89.00 83 ALA A N 1
ATOM 603 C CA . ALA A 1 83 ? 11.370 -4.615 -20.314 1.00 89.00 83 ALA A CA 1
ATOM 604 C C . ALA A 1 83 ? 12.307 -3.412 -20.499 1.00 89.00 83 ALA A C 1
ATOM 606 O O . ALA A 1 83 ? 12.783 -3.178 -21.610 1.00 89.00 83 ALA A O 1
ATOM 607 N N . GLY A 1 84 ? 12.623 -2.682 -19.427 1.00 90.62 84 GLY A N 1
ATOM 608 C CA . GLY A 1 84 ? 13.603 -1.600 -19.436 1.00 90.62 84 GLY A CA 1
ATOM 609 C C . GLY A 1 84 ? 14.996 -2.084 -19.827 1.00 90.62 84 GLY A C 1
ATOM 610 O O . GLY A 1 84 ? 15.614 -1.506 -20.724 1.00 90.62 84 GLY A O 1
ATOM 611 N N . VAL A 1 85 ? 15.459 -3.188 -19.230 1.00 90.62 85 VAL A N 1
ATOM 612 C CA . VAL A 1 85 ? 16.746 -3.817 -19.579 1.00 90.62 85 VAL A CA 1
ATOM 613 C C . VAL A 1 85 ? 16.737 -4.283 -21.033 1.00 90.62 85 VAL A C 1
ATOM 615 O O . VAL A 1 85 ? 17.680 -4.012 -21.782 1.00 90.62 85 VAL A O 1
ATOM 618 N N . ALA A 1 86 ? 15.651 -4.932 -21.460 1.00 87.94 86 ALA A N 1
ATOM 619 C CA . ALA A 1 86 ? 15.502 -5.408 -22.829 1.00 87.94 86 ALA A CA 1
ATOM 620 C C . ALA A 1 86 ? 15.547 -4.261 -23.851 1.00 87.94 86 ALA A C 1
ATOM 622 O O . ALA A 1 86 ? 16.205 -4.403 -24.878 1.00 87.94 86 ALA A O 1
ATOM 623 N N . LEU A 1 87 ? 14.906 -3.123 -23.561 1.00 87.44 87 LEU A N 1
ATOM 624 C CA . LEU A 1 87 ? 14.925 -1.920 -24.401 1.00 87.44 87 LEU A CA 1
ATOM 625 C C . LEU A 1 87 ? 16.286 -1.212 -24.383 1.00 87.44 87 LEU A C 1
ATOM 627 O O . LEU A 1 87 ? 16.724 -0.692 -25.409 1.00 87.44 87 LEU A O 1
ATOM 631 N N . ALA A 1 88 ? 16.974 -1.210 -23.239 1.00 87.94 88 ALA A N 1
ATOM 632 C CA . ALA A 1 88 ? 18.309 -0.632 -23.093 1.00 87.94 88 ALA A CA 1
ATOM 633 C C . ALA A 1 88 ? 19.377 -1.398 -23.890 1.00 87.94 88 ALA A C 1
ATOM 635 O O . ALA A 1 88 ? 20.353 -0.794 -24.342 1.00 87.94 88 ALA A O 1
ATOM 636 N N . ALA A 1 89 ? 19.187 -2.710 -24.053 1.00 85.88 89 ALA A N 1
ATOM 637 C CA . ALA A 1 89 ? 20.074 -3.602 -24.794 1.00 85.88 89 ALA A CA 1
ATOM 638 C C . ALA A 1 89 ? 19.653 -3.817 -26.262 1.00 85.88 89 ALA A C 1
ATOM 640 O O . ALA A 1 89 ? 20.356 -4.510 -26.997 1.00 85.88 89 ALA A O 1
ATOM 641 N N . ASP A 1 90 ? 18.519 -3.258 -26.705 1.00 84.06 90 ASP A N 1
ATOM 642 C CA . ASP A 1 90 ? 18.008 -3.479 -28.058 1.00 84.06 90 ASP A CA 1
ATOM 643 C C . ASP A 1 90 ? 18.671 -2.558 -29.087 1.00 84.06 90 ASP A C 1
ATOM 645 O O . ASP A 1 90 ? 18.704 -1.335 -28.939 1.00 84.06 90 ASP A O 1
ATOM 649 N N . ASP A 1 91 ? 19.149 -3.153 -30.176 1.00 78.69 91 ASP A N 1
ATOM 650 C CA . ASP A 1 91 ? 19.739 -2.448 -31.313 1.00 78.69 91 ASP A CA 1
ATOM 651 C C . ASP A 1 91 ? 18.798 -2.393 -32.529 1.00 78.69 91 ASP A C 1
ATOM 653 O O . ASP A 1 91 ? 19.148 -1.777 -33.541 1.00 78.69 91 ASP A O 1
ATOM 657 N N . ARG A 1 92 ? 17.625 -3.050 -32.470 1.00 78.31 92 ARG A N 1
ATOM 658 C CA . ARG A 1 92 ? 16.697 -3.205 -33.610 1.00 78.31 92 ARG A CA 1
ATOM 659 C C . ARG A 1 92 ? 15.211 -3.041 -33.237 1.00 78.31 92 ARG A C 1
ATOM 661 O O . ARG A 1 92 ? 14.408 -3.948 -33.498 1.00 78.31 92 ARG A O 1
ATOM 668 N N . PRO A 1 93 ? 14.815 -1.896 -32.656 1.00 76.88 93 PRO A N 1
ATOM 669 C CA . PRO A 1 93 ? 13.464 -1.706 -32.128 1.00 76.88 93 PRO A CA 1
ATOM 670 C C . PRO A 1 93 ? 12.367 -1.732 -33.210 1.00 76.88 93 PRO A C 1
ATOM 672 O O . PRO A 1 93 ? 11.307 -2.321 -32.997 1.00 76.88 93 PRO A O 1
ATOM 675 N N . ALA A 1 94 ? 12.608 -1.152 -34.392 1.00 74.06 94 ALA A N 1
ATOM 676 C CA . ALA A 1 94 ? 11.627 -1.124 -35.480 1.00 74.06 94 ALA A CA 1
ATOM 677 C C . ALA A 1 94 ? 11.498 -2.496 -36.146 1.00 74.06 94 ALA A C 1
ATOM 679 O O . ALA A 1 94 ? 10.393 -2.950 -36.444 1.00 74.06 94 ALA A O 1
ATOM 680 N N . SER A 1 95 ? 12.626 -3.184 -36.338 1.00 73.00 95 SER A N 1
ATOM 681 C CA . SER A 1 95 ? 12.647 -4.510 -36.959 1.00 73.00 95 SER A CA 1
ATOM 682 C C . SER A 1 95 ? 11.993 -5.590 -36.094 1.00 73.00 95 SER A C 1
ATOM 684 O O . SER A 1 95 ? 11.419 -6.523 -36.645 1.00 73.00 95 SER A O 1
ATOM 686 N N . ARG A 1 96 ? 12.024 -5.483 -34.758 1.00 71.19 96 ARG A N 1
ATOM 687 C CA . ARG A 1 96 ? 11.293 -6.403 -33.863 1.00 71.19 96 ARG A CA 1
ATOM 688 C C . ARG A 1 96 ? 9.780 -6.217 -33.938 1.00 71.19 96 ARG A C 1
ATOM 690 O O . ARG A 1 96 ? 9.050 -7.202 -33.987 1.00 71.19 96 ARG A O 1
ATOM 697 N N . LEU A 1 97 ? 9.320 -4.969 -33.992 1.00 72.25 97 LEU A N 1
ATOM 698 C CA . LEU A 1 97 ? 7.894 -4.640 -34.043 1.00 72.25 97 LEU A CA 1
ATOM 699 C C . LEU A 1 97 ? 7.292 -4.964 -35.423 1.00 72.25 97 LEU A C 1
ATOM 701 O O . LEU A 1 97 ? 6.199 -5.515 -35.514 1.00 72.25 97 LEU A O 1
ATOM 705 N N . LEU A 1 98 ? 8.044 -4.707 -36.498 1.00 68.94 98 LEU A N 1
ATOM 706 C CA . LEU A 1 98 ? 7.636 -5.005 -37.876 1.00 68.94 98 LEU A CA 1
ATOM 707 C C . LEU A 1 98 ? 7.892 -6.473 -38.280 1.00 68.94 98 LEU A C 1
ATOM 709 O O . LEU A 1 98 ? 7.204 -7.011 -39.147 1.00 68.94 98 LEU A O 1
ATOM 713 N N . GLY A 1 99 ? 8.856 -7.140 -37.640 1.00 64.38 99 GLY A N 1
ATOM 714 C CA . GLY A 1 99 ? 9.206 -8.548 -37.863 1.00 64.38 99 GLY A CA 1
ATOM 715 C C . GLY A 1 99 ? 8.167 -9.548 -37.351 1.00 64.38 99 GLY A C 1
ATOM 716 O O . GLY A 1 99 ? 8.200 -10.709 -37.745 1.00 64.38 99 GLY A O 1
ATOM 717 N N . LEU A 1 100 ? 7.202 -9.103 -36.538 1.00 65.25 100 LEU A N 1
ATOM 718 C CA . LEU A 1 100 ? 6.011 -9.885 -36.181 1.00 65.25 100 LEU A CA 1
ATOM 719 C C . LEU A 1 100 ? 5.024 -10.036 -37.354 1.00 65.25 100 LEU A C 1
ATOM 721 O O . LEU A 1 100 ? 4.192 -10.938 -37.335 1.00 65.25 100 LEU A O 1
ATOM 725 N N . LEU A 1 101 ? 5.121 -9.182 -38.382 1.00 65.31 101 LEU A N 1
ATOM 726 C CA . LEU A 1 101 ? 4.224 -9.166 -39.546 1.00 65.31 101 LEU A CA 1
ATOM 727 C C . LEU A 1 101 ? 4.859 -9.755 -40.818 1.00 65.31 101 LEU A C 1
ATOM 729 O O . LEU A 1 101 ? 4.144 -10.053 -41.774 1.00 65.31 101 LEU A O 1
ATOM 733 N N . ARG A 1 102 ? 6.189 -9.924 -40.872 1.00 60.72 102 ARG A N 1
ATOM 734 C CA . ARG A 1 102 ? 6.891 -10.458 -42.052 1.00 60.72 102 ARG A CA 1
ATOM 735 C C . ARG A 1 102 ? 8.151 -11.239 -41.643 1.00 60.72 102 ARG A C 1
ATOM 737 O O . ARG A 1 102 ? 8.950 -10.693 -40.884 1.00 60.72 102 ARG A O 1
ATOM 744 N N . PRO A 1 103 ? 8.378 -12.469 -42.155 1.00 55.75 103 PRO A N 1
ATOM 745 C CA . PRO A 1 103 ? 9.577 -13.238 -41.832 1.00 55.75 103 PRO A CA 1
ATOM 746 C C . PRO A 1 103 ? 10.840 -12.482 -42.267 1.00 55.75 103 PRO A C 1
ATOM 748 O O . PRO A 1 103 ? 10.890 -11.909 -43.357 1.00 55.75 103 PRO A O 1
ATOM 751 N N . MET A 1 104 ? 11.839 -12.464 -41.383 1.00 67.06 104 MET A N 1
ATOM 752 C CA . MET A 1 104 ? 13.070 -11.676 -41.491 1.00 67.06 104 MET A CA 1
ATOM 753 C C . MET A 1 104 ? 13.854 -11.963 -42.783 1.00 67.06 104 MET A C 1
ATOM 755 O O . MET A 1 104 ? 14.093 -13.117 -43.131 1.00 67.06 104 MET A O 1
ATOM 759 N N . SER A 1 105 ? 14.309 -10.904 -43.462 1.00 60.50 105 SER A N 1
ATOM 760 C CA . SER A 1 105 ? 15.264 -11.016 -44.572 1.00 60.50 105 SER A CA 1
ATOM 761 C C . SER A 1 105 ? 16.674 -11.350 -44.034 1.00 60.50 105 SER A C 1
ATOM 763 O O . SER A 1 105 ? 17.049 -10.800 -42.996 1.00 60.50 105 SER A O 1
ATOM 765 N N . PRO A 1 106 ? 17.485 -12.196 -44.706 1.00 60.44 106 PRO A N 1
ATOM 766 C CA . PRO A 1 106 ? 18.733 -12.773 -44.171 1.00 60.44 106 PRO A CA 1
ATOM 767 C C . PRO A 1 106 ? 19.872 -11.779 -43.890 1.00 60.44 106 PRO A C 1
ATOM 769 O O . PRO A 1 106 ? 20.885 -12.142 -43.292 1.00 60.44 106 PRO A O 1
ATOM 772 N N . SER A 1 107 ? 19.756 -10.525 -44.330 1.00 63.66 107 SER A N 1
ATOM 773 C CA . SER A 1 107 ? 20.771 -9.500 -44.094 1.00 63.66 107 SER A CA 1
ATOM 774 C C . SER A 1 107 ? 20.654 -8.970 -42.663 1.00 63.66 107 SER A C 1
ATOM 776 O O . SER A 1 107 ? 19.839 -8.096 -42.378 1.00 63.66 107 SER A O 1
ATOM 778 N N . GLY A 1 108 ? 21.483 -9.482 -41.755 1.00 62.59 108 GLY A N 1
ATOM 779 C CA . GLY A 1 108 ? 21.513 -9.119 -40.335 1.00 62.59 108 GLY A CA 1
ATOM 780 C C . GLY A 1 108 ? 21.977 -7.690 -40.011 1.00 62.59 108 GLY A C 1
ATOM 781 O O . GLY A 1 108 ? 22.571 -7.500 -38.955 1.00 62.59 108 GLY A O 1
ATOM 782 N N . ALA A 1 109 ? 21.743 -6.695 -40.870 1.00 70.25 109 ALA A N 1
ATOM 783 C CA . ALA A 1 109 ? 22.081 -5.296 -40.619 1.00 70.25 109 ALA A CA 1
ATOM 784 C C . ALA A 1 109 ? 20.855 -4.519 -40.086 1.00 70.25 109 ALA A C 1
ATOM 786 O O . ALA A 1 109 ? 19.765 -4.668 -40.639 1.00 70.25 109 ALA A O 1
ATOM 787 N N . PRO A 1 110 ? 21.003 -3.682 -39.039 1.00 68.00 110 PRO A N 1
ATOM 788 C CA . PRO A 1 110 ? 19.917 -2.840 -38.536 1.00 68.00 110 PRO A CA 1
ATOM 789 C C . PRO A 1 110 ? 19.440 -1.862 -39.616 1.00 68.00 110 PRO A C 1
ATOM 791 O O . PRO A 1 110 ? 20.261 -1.220 -40.290 1.00 68.00 110 PRO A O 1
ATOM 794 N N . SER A 1 111 ? 18.119 -1.747 -39.763 1.00 78.12 111 SER A N 1
ATOM 795 C CA . SER A 1 111 ? 17.475 -0.875 -40.748 1.00 78.12 111 SER A CA 1
ATOM 796 C C . SER A 1 111 ? 17.740 0.608 -40.449 1.00 78.12 111 SER A C 1
ATOM 798 O O . SER A 1 111 ? 18.124 0.982 -39.339 1.00 78.12 111 SER A O 1
ATOM 800 N N . GLY A 1 112 ? 17.533 1.491 -41.434 1.00 78.50 112 GLY A N 1
ATOM 801 C CA . GLY A 1 112 ? 17.667 2.941 -41.224 1.00 78.50 112 GLY A CA 1
ATOM 802 C C . GLY A 1 112 ? 16.745 3.468 -40.115 1.00 78.50 112 GLY A C 1
ATOM 803 O O . GLY A 1 112 ? 17.160 4.311 -39.324 1.00 78.50 112 GLY A O 1
ATOM 804 N N . ALA A 1 113 ? 15.540 2.900 -39.994 1.00 79.50 113 ALA A N 1
ATOM 805 C CA . ALA A 1 113 ? 14.594 3.213 -38.924 1.00 79.50 113 ALA A CA 1
ATOM 806 C C . ALA A 1 113 ? 15.098 2.758 -37.543 1.00 79.50 113 ALA A C 1
ATOM 808 O O . ALA A 1 113 ? 14.941 3.488 -36.565 1.00 79.50 113 ALA A O 1
ATOM 809 N N . ASP A 1 114 ? 15.769 1.601 -37.462 1.00 82.25 114 ASP A N 1
ATOM 810 C CA . ASP A 1 114 ? 16.369 1.126 -36.209 1.00 82.25 114 ASP A CA 1
ATOM 811 C C . ASP A 1 114 ? 17.433 2.103 -35.701 1.00 82.25 114 ASP A C 1
ATOM 813 O O . ASP A 1 114 ? 17.457 2.424 -34.518 1.00 82.25 114 ASP A O 1
ATOM 817 N N . ARG A 1 115 ? 18.276 2.639 -36.592 1.00 82.00 115 ARG A N 1
ATOM 818 C CA . ARG A 1 115 ? 19.338 3.590 -36.214 1.00 82.00 115 ARG A CA 1
ATOM 819 C C . ARG A 1 115 ? 18.789 4.919 -35.695 1.00 82.00 115 ARG A C 1
ATOM 821 O O . ARG A 1 115 ? 19.413 5.515 -34.823 1.00 82.00 115 ARG A O 1
ATOM 828 N N . LEU A 1 116 ? 17.644 5.363 -36.218 1.00 84.12 116 LEU A N 1
ATOM 829 C CA . LEU A 1 116 ? 16.978 6.596 -35.790 1.00 84.12 116 LEU A CA 1
ATOM 830 C C . LEU A 1 116 ? 16.287 6.443 -34.428 1.00 84.12 116 LEU A C 1
ATOM 832 O O . LEU A 1 116 ? 16.342 7.360 -33.613 1.00 84.12 116 LEU A O 1
ATOM 836 N N . LEU A 1 117 ? 15.665 5.290 -34.162 1.00 85.00 117 LEU A N 1
ATOM 837 C CA . LEU A 1 117 ? 14.919 5.052 -32.920 1.00 85.00 117 LEU A CA 1
ATOM 838 C C . LEU A 1 117 ? 15.801 4.577 -31.760 1.00 85.00 117 LEU A C 1
ATOM 840 O O . LEU A 1 117 ? 15.481 4.856 -30.606 1.00 85.00 117 LEU A O 1
ATOM 844 N N . ARG A 1 118 ? 16.932 3.925 -32.053 1.00 85.50 118 ARG A N 1
ATOM 845 C CA . ARG A 1 118 ? 17.868 3.370 -31.063 1.00 85.50 118 ARG A CA 1
ATOM 846 C C . ARG A 1 118 ? 18.224 4.310 -29.900 1.00 85.50 118 ARG A C 1
ATOM 848 O O . ARG A 1 118 ? 18.081 3.872 -28.763 1.00 85.50 118 ARG A O 1
ATOM 855 N N . PRO A 1 119 ? 18.664 5.571 -30.097 1.00 87.25 119 PRO A N 1
ATOM 856 C CA . PRO A 1 119 ? 19.035 6.427 -28.965 1.00 87.25 119 PRO A CA 1
ATOM 857 C C . PRO A 1 119 ? 17.841 6.762 -28.063 1.00 87.25 119 PRO A C 1
ATOM 859 O O . PRO A 1 119 ? 18.004 6.877 -26.850 1.00 87.25 119 PRO A O 1
ATOM 862 N N . VAL A 1 120 ? 16.640 6.870 -28.637 1.00 89.06 120 VAL A N 1
ATOM 863 C CA . VAL A 1 120 ? 15.409 7.154 -27.890 1.00 89.06 120 VAL A CA 1
ATOM 864 C C . VAL A 1 120 ? 14.972 5.922 -27.102 1.00 89.06 120 VAL A C 1
ATOM 866 O O . VAL A 1 120 ? 14.725 6.024 -25.903 1.00 89.06 120 VAL A O 1
ATOM 869 N N . THR A 1 121 ? 14.931 4.746 -27.735 1.00 88.69 121 THR A N 1
ATOM 870 C CA . THR A 1 121 ? 14.505 3.501 -27.076 1.00 88.69 121 THR A CA 1
ATOM 871 C C . THR A 1 121 ? 15.497 3.051 -26.009 1.00 88.69 121 THR A C 1
ATOM 873 O O . THR A 1 121 ? 15.081 2.663 -24.921 1.00 88.69 121 THR A O 1
ATOM 876 N N . GLN A 1 122 ? 16.804 3.169 -26.269 1.00 90.44 122 GLN A N 1
ATOM 877 C CA . GLN A 1 122 ? 17.842 2.846 -25.288 1.00 90.44 122 GLN A CA 1
ATOM 878 C C . GLN A 1 122 ? 17.906 3.878 -24.161 1.00 90.44 122 GLN A C 1
ATOM 880 O O . GLN A 1 122 ? 18.117 3.506 -23.009 1.00 90.44 122 GLN A O 1
ATOM 885 N N . GLY A 1 123 ? 17.704 5.164 -24.470 1.00 90.00 123 GLY A N 1
ATOM 886 C CA . GLY A 1 123 ? 17.595 6.220 -23.464 1.00 90.00 123 GLY A CA 1
ATOM 887 C C . GLY A 1 123 ? 16.410 5.987 -22.528 1.00 90.00 123 GLY A C 1
ATOM 888 O O . GLY A 1 123 ? 16.571 6.044 -21.311 1.00 90.00 123 GLY A O 1
ATOM 889 N N . PHE A 1 124 ? 15.251 5.631 -23.086 1.00 91.00 124 PHE A N 1
ATOM 890 C CA . PHE A 1 124 ? 14.061 5.273 -22.320 1.00 91.00 124 PHE A CA 1
ATOM 891 C C . PHE A 1 124 ? 14.261 3.994 -21.495 1.00 91.00 124 PHE A C 1
ATOM 893 O O . PHE A 1 124 ? 13.975 3.993 -20.302 1.00 91.00 124 PHE A O 1
ATOM 900 N N . GLY A 1 125 ? 14.817 2.932 -22.090 1.00 90.31 125 GLY A N 1
ATOM 901 C CA . GLY A 1 125 ? 15.107 1.678 -21.390 1.00 90.31 125 GLY A CA 1
ATOM 902 C C . GLY A 1 125 ? 16.066 1.873 -20.215 1.00 90.31 125 GLY A C 1
ATOM 903 O O . GLY A 1 125 ? 15.785 1.435 -19.103 1.00 90.31 125 GLY A O 1
ATOM 904 N N . ARG A 1 126 ? 17.158 2.623 -20.419 1.00 91.75 126 ARG A N 1
ATOM 905 C CA . ARG A 1 126 ? 18.084 2.997 -19.338 1.00 91.75 126 ARG A CA 1
ATOM 906 C C . ARG A 1 126 ? 17.385 3.834 -18.273 1.00 91.75 126 ARG A C 1
ATOM 908 O O . ARG A 1 126 ? 17.577 3.571 -17.093 1.00 91.75 126 ARG A O 1
ATOM 915 N N . GLY A 1 127 ? 16.567 4.808 -18.674 1.00 91.00 127 GLY A N 1
ATOM 916 C CA . GLY A 1 127 ? 15.780 5.625 -17.750 1.00 91.00 127 GLY A CA 1
ATOM 917 C C . GLY A 1 127 ? 14.859 4.788 -16.859 1.00 91.00 127 GLY A C 1
ATOM 918 O O . GLY A 1 127 ? 14.820 5.014 -15.653 1.00 91.00 127 GLY A O 1
ATOM 919 N N . LEU A 1 128 ? 14.188 3.783 -17.428 1.00 90.25 128 LEU A N 1
ATOM 920 C CA . LEU A 1 128 ? 13.303 2.876 -16.695 1.00 90.25 128 LEU A CA 1
ATOM 921 C C . LEU A 1 128 ? 14.073 2.041 -15.657 1.00 90.25 128 LEU A C 1
ATOM 923 O O . LEU A 1 128 ? 13.687 2.015 -14.490 1.00 90.25 128 LEU A O 1
ATOM 927 N N . VAL A 1 129 ? 15.210 1.458 -16.051 1.00 89.31 129 VAL A N 1
ATOM 928 C CA . VAL A 1 129 ? 16.064 0.648 -15.159 1.00 89.31 129 VAL A CA 1
ATOM 929 C C . VAL A 1 129 ? 16.698 1.501 -14.058 1.00 89.31 129 VAL A C 1
ATOM 931 O O . VAL A 1 129 ? 16.693 1.123 -12.891 1.00 89.31 129 VAL A O 1
ATOM 934 N N . TYR A 1 130 ? 17.219 2.687 -14.389 1.00 92.62 130 TYR A N 1
ATOM 935 C CA . TYR A 1 130 ? 17.791 3.592 -13.385 1.00 92.62 130 TYR A CA 1
ATOM 936 C C . TYR A 1 130 ? 16.735 4.177 -12.442 1.00 92.62 130 TYR A C 1
ATOM 938 O O . TYR A 1 130 ? 17.064 4.530 -11.310 1.00 92.62 130 TYR A O 1
ATOM 946 N N . GLY A 1 131 ? 15.480 4.278 -12.885 1.00 92.31 131 GLY A N 1
ATOM 947 C CA . GLY A 1 131 ? 14.356 4.711 -12.060 1.00 92.31 131 GLY A CA 1
ATOM 948 C C . GLY A 1 131 ? 13.902 3.656 -11.048 1.00 92.31 131 GLY A C 1
ATOM 949 O O . GLY A 1 131 ? 13.469 4.018 -9.950 1.00 92.31 131 GLY A O 1
ATOM 950 N N . MET A 1 132 ? 14.053 2.366 -11.368 1.00 94.06 132 MET A N 1
ATOM 951 C CA . MET A 1 132 ? 13.545 1.257 -10.552 1.00 94.06 132 MET A CA 1
ATOM 952 C C . MET A 1 132 ? 13.999 1.301 -9.079 1.00 94.06 132 MET A C 1
ATOM 954 O O . MET A 1 132 ? 13.143 1.217 -8.196 1.00 94.06 132 MET A O 1
ATOM 958 N N . PRO A 1 133 ? 15.285 1.534 -8.740 1.00 91.75 133 PRO A N 1
ATOM 959 C CA . PRO A 1 133 ? 15.718 1.598 -7.344 1.00 91.75 133 PRO A CA 1
ATOM 960 C C . PRO A 1 133 ? 15.051 2.722 -6.547 1.00 91.75 133 PRO A C 1
ATOM 962 O O . PRO A 1 133 ? 14.808 2.569 -5.352 1.00 91.75 133 PRO A O 1
ATOM 965 N N . PHE A 1 134 ? 14.765 3.862 -7.179 1.00 94.06 134 PHE A N 1
ATOM 966 C CA . PHE A 1 134 ? 14.077 4.974 -6.521 1.00 94.06 134 PHE A CA 1
ATOM 967 C C . PHE A 1 134 ? 12.599 4.662 -6.325 1.00 94.06 134 PHE A C 1
ATOM 969 O O . PHE A 1 134 ? 12.066 4.927 -5.251 1.00 94.06 134 PHE A O 1
ATOM 976 N N . PHE A 1 135 ? 11.968 4.042 -7.324 1.00 91.94 135 PHE A N 1
ATOM 977 C CA . PHE A 1 135 ? 10.588 3.583 -7.232 1.00 91.94 135 PHE A CA 1
ATOM 978 C C . PHE A 1 135 ? 10.405 2.564 -6.098 1.00 91.94 135 PHE A C 1
ATOM 980 O O . PHE A 1 135 ? 9.546 2.755 -5.241 1.00 91.94 135 PHE A O 1
ATOM 987 N N . LEU A 1 136 ? 11.267 1.544 -6.015 1.00 92.44 136 LEU A N 1
ATOM 988 C CA . LEU A 1 136 ? 11.217 0.540 -4.946 1.00 92.44 136 LEU A CA 1
ATOM 989 C C . LEU A 1 136 ? 11.480 1.145 -3.557 1.00 92.44 136 LEU A C 1
ATOM 991 O O . LEU A 1 136 ? 10.819 0.775 -2.587 1.00 92.44 136 LEU A O 1
ATOM 995 N N . LYS A 1 137 ? 12.396 2.119 -3.445 1.00 93.88 137 LYS A N 1
ATOM 996 C CA . LYS A 1 137 ? 12.616 2.865 -2.191 1.00 93.88 137 LYS A CA 1
ATOM 997 C C . LYS A 1 137 ? 11.391 3.683 -1.792 1.00 93.88 137 LYS A C 1
ATOM 999 O O . LYS A 1 137 ? 11.005 3.656 -0.627 1.00 93.88 137 LYS A O 1
ATOM 1004 N N . ALA A 1 138 ? 10.776 4.389 -2.740 1.00 95.25 138 ALA A N 1
ATOM 1005 C CA . ALA A 1 138 ? 9.555 5.145 -2.490 1.00 95.25 138 ALA A CA 1
ATOM 1006 C C . ALA A 1 138 ? 8.427 4.213 -2.033 1.00 95.25 138 ALA A C 1
ATOM 1008 O O . ALA A 1 138 ? 7.784 4.489 -1.025 1.00 95.25 138 ALA A O 1
ATOM 1009 N N . LEU A 1 139 ? 8.254 3.070 -2.703 1.00 92.38 139 LEU A N 1
ATOM 1010 C CA . LEU A 1 139 ? 7.260 2.068 -2.333 1.00 92.38 139 LEU A CA 1
ATOM 1011 C C . LEU A 1 139 ? 7.508 1.495 -0.930 1.00 92.38 139 LEU A C 1
ATOM 1013 O O . LEU A 1 139 ? 6.556 1.285 -0.190 1.00 92.38 139 LEU A O 1
ATOM 1017 N N . SER A 1 140 ? 8.766 1.302 -0.525 1.00 91.50 140 SER A N 1
ATOM 1018 C CA . SER A 1 140 ? 9.127 0.862 0.832 1.00 91.50 140 SER A CA 1
ATOM 1019 C C . SER A 1 140 ? 8.743 1.886 1.910 1.00 91.50 140 SER A C 1
ATOM 1021 O O . SER A 1 140 ? 8.161 1.523 2.936 1.00 91.50 140 SER A O 1
ATOM 1023 N N . VAL A 1 141 ? 9.008 3.174 1.668 1.00 93.94 141 VAL A N 1
ATOM 1024 C CA . VAL A 1 141 ? 8.607 4.262 2.577 1.00 93.94 141 VAL A CA 1
ATOM 1025 C C . VAL A 1 141 ? 7.085 4.370 2.651 1.00 93.94 141 VAL A C 1
ATOM 1027 O O . VAL A 1 141 ? 6.528 4.418 3.746 1.00 93.94 141 VAL A O 1
ATOM 1030 N N . VAL A 1 142 ? 6.411 4.352 1.498 1.00 92.44 142 VAL A N 1
ATOM 1031 C CA . VAL A 1 142 ? 4.946 4.402 1.411 1.00 92.44 142 VAL A CA 1
ATOM 1032 C C . VAL A 1 142 ? 4.319 3.198 2.105 1.00 92.44 142 VAL A C 1
ATOM 1034 O O . VAL A 1 142 ? 3.401 3.378 2.895 1.00 92.44 142 VAL A O 1
ATOM 1037 N N . GLY A 1 143 ? 4.838 1.991 1.877 1.00 88.69 143 GLY A N 1
ATOM 1038 C CA . GLY A 1 143 ? 4.365 0.772 2.527 1.00 88.69 143 GLY A CA 1
ATOM 1039 C C . GLY A 1 143 ? 4.507 0.847 4.044 1.00 88.69 143 GLY A C 1
ATOM 1040 O O . GLY A 1 143 ? 3.561 0.556 4.765 1.00 88.69 143 GLY A O 1
ATOM 1041 N N . THR A 1 144 ? 5.645 1.333 4.543 1.00 88.50 144 THR A N 1
ATOM 1042 C CA . THR A 1 144 ? 5.854 1.516 5.989 1.00 88.50 144 THR A CA 1
ATOM 1043 C C . THR A 1 144 ? 4.868 2.527 6.578 1.00 88.50 144 THR A C 1
ATOM 1045 O O . THR A 1 144 ? 4.257 2.264 7.612 1.00 88.50 144 THR A O 1
ATOM 1048 N N . ALA A 1 145 ? 4.676 3.668 5.910 1.00 88.19 145 ALA A N 1
ATOM 1049 C CA . ALA A 1 145 ? 3.714 4.679 6.337 1.00 88.19 145 ALA A CA 1
ATOM 1050 C C . ALA A 1 145 ? 2.276 4.136 6.323 1.00 88.19 145 ALA A C 1
ATOM 1052 O O . ALA A 1 145 ? 1.534 4.362 7.275 1.00 88.19 145 ALA A O 1
ATOM 1053 N N . ALA A 1 146 ? 1.909 3.377 5.288 1.00 86.94 146 ALA A N 1
ATOM 1054 C CA . ALA A 1 146 ? 0.603 2.742 5.171 1.00 86.94 146 ALA A CA 1
ATOM 1055 C C . ALA A 1 146 ? 0.359 1.736 6.302 1.00 86.94 146 ALA A C 1
ATOM 1057 O O . ALA A 1 146 ? -0.695 1.791 6.922 1.00 86.94 146 ALA A O 1
ATOM 1058 N N . MET A 1 147 ? 1.333 0.884 6.641 1.00 87.44 147 MET A N 1
ATOM 1059 C CA . MET A 1 147 ? 1.188 -0.067 7.753 1.00 87.44 147 MET A CA 1
ATOM 1060 C C . MET A 1 147 ? 0.994 0.638 9.099 1.00 87.44 147 MET A C 1
ATOM 1062 O O . MET A 1 147 ? 0.159 0.223 9.898 1.00 87.44 147 MET A O 1
ATOM 1066 N N . ILE A 1 148 ? 1.723 1.731 9.349 1.00 86.12 148 ILE A N 1
ATOM 1067 C CA . ILE A 1 148 ? 1.543 2.538 10.567 1.00 86.12 148 ILE A CA 1
ATOM 1068 C C . ILE A 1 148 ? 0.146 3.164 10.593 1.00 86.12 148 ILE A C 1
ATOM 1070 O O . ILE A 1 148 ? -0.513 3.164 11.630 1.00 86.12 148 ILE A O 1
ATOM 1074 N N . TRP A 1 149 ? -0.311 3.680 9.453 1.00 87.56 149 TRP A N 1
ATOM 1075 C CA . TRP A 1 149 ? -1.621 4.307 9.330 1.00 8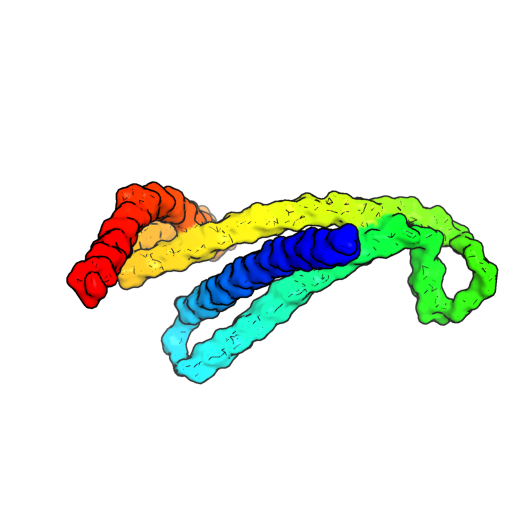7.56 149 TRP A CA 1
ATOM 1076 C C . TRP A 1 149 ? -2.758 3.306 9.553 1.00 87.56 149 TRP A C 1
ATOM 1078 O O . TRP A 1 149 ? -3.679 3.572 10.325 1.00 87.56 149 TRP A O 1
ATOM 1088 N N . VAL A 1 150 ? -2.678 2.145 8.901 1.00 83.12 150 VAL A N 1
ATOM 1089 C CA . VAL A 1 150 ? -3.685 1.080 8.966 1.00 83.12 150 VAL A CA 1
ATOM 1090 C C . VAL A 1 150 ? -3.730 0.466 10.364 1.00 83.12 150 VAL A C 1
ATOM 1092 O O . VAL A 1 150 ? -4.791 0.471 10.988 1.00 83.12 150 VAL A O 1
ATOM 1095 N N . GLY A 1 151 ? -2.586 0.040 10.910 1.00 82.50 151 GLY A N 1
ATOM 1096 C CA . GLY A 1 151 ? -2.517 -0.498 12.272 1.00 82.50 151 GLY A CA 1
ATOM 1097 C C . GLY A 1 151 ? -2.962 0.522 13.324 1.00 82.50 151 GLY A C 1
ATOM 1098 O O . GLY A 1 151 ? -3.622 0.178 14.301 1.00 82.50 151 GLY A O 1
ATOM 1099 N N . GLY A 1 152 ? -2.675 1.801 13.083 1.00 82.50 152 GLY A N 1
ATOM 1100 C CA . GLY A 1 152 ? -3.160 2.920 13.875 1.00 82.50 152 GLY A CA 1
ATOM 1101 C C . GLY A 1 152 ? -4.682 3.008 13.966 1.00 82.50 152 GLY A C 1
ATOM 1102 O O . GLY A 1 152 ? -5.231 3.089 15.065 1.00 82.50 152 GLY A O 1
ATOM 1103 N N . GLY A 1 153 ? -5.360 2.939 12.818 1.00 80.31 153 GLY A N 1
ATOM 1104 C CA . GLY A 1 153 ? -6.821 2.928 12.744 1.00 80.31 153 GLY A CA 1
ATOM 1105 C C . GLY A 1 153 ? -7.434 1.743 13.489 1.00 80.31 153 GLY A C 1
ATOM 1106 O O . GLY A 1 153 ? -8.364 1.946 14.267 1.00 80.31 153 GLY A O 1
ATOM 1107 N N . ILE A 1 154 ? -6.869 0.539 13.328 1.00 81.94 154 ILE A N 1
ATOM 1108 C CA . ILE A 1 154 ? -7.319 -0.668 14.045 1.00 81.94 154 ILE A CA 1
ATOM 1109 C C . ILE A 1 154 ? -7.221 -0.472 15.560 1.00 81.94 154 ILE A C 1
ATOM 1111 O O . ILE A 1 154 ? -8.154 -0.805 16.283 1.00 81.94 154 ILE A O 1
ATOM 1115 N N . ILE A 1 155 ? -6.110 0.084 16.055 1.00 82.69 155 ILE A N 1
ATOM 1116 C CA . ILE A 1 155 ? -5.923 0.301 17.495 1.00 82.69 155 ILE A CA 1
ATOM 1117 C C . ILE A 1 155 ? -6.937 1.311 18.038 1.00 82.69 155 ILE A C 1
ATOM 1119 O O . ILE A 1 155 ? -7.491 1.085 19.111 1.00 82.69 155 ILE A O 1
ATOM 1123 N N . VAL A 1 156 ? -7.191 2.412 17.323 1.00 82.44 156 VAL A N 1
ATOM 1124 C CA . VAL A 1 156 ? -8.158 3.428 17.771 1.00 82.44 156 VAL A CA 1
ATOM 1125 C C . VAL A 1 156 ? -9.582 2.864 17.794 1.00 82.44 156 VAL A C 1
ATOM 1127 O O . VAL A 1 156 ? -10.268 3.046 18.796 1.00 82.44 156 VAL A O 1
ATOM 1130 N N . HIS A 1 157 ? -9.992 2.119 16.764 1.00 77.75 157 HIS A N 1
ATOM 1131 C CA . HIS A 1 157 ? -11.306 1.460 16.740 1.00 77.75 157 HIS A CA 1
ATOM 1132 C C . HIS A 1 157 ? -11.417 0.373 17.819 1.00 77.75 157 HIS A C 1
ATOM 1134 O O . HIS A 1 157 ? -12.424 0.285 18.514 1.00 77.75 157 HIS A O 1
ATOM 1140 N N . GLY A 1 158 ? -10.360 -0.416 18.034 1.00 81.19 158 GLY A N 1
ATOM 1141 C CA . GLY A 1 158 ? -10.329 -1.394 19.120 1.00 81.19 158 GLY A CA 1
ATOM 1142 C C . GLY A 1 158 ? -10.449 -0.731 20.496 1.00 81.19 158 GLY A C 1
ATOM 1143 O O . GLY A 1 158 ? -11.178 -1.216 21.354 1.00 81.19 158 GLY A O 1
ATOM 1144 N N . LEU A 1 159 ? -9.781 0.407 20.721 1.00 81.69 159 LEU A N 1
ATOM 1145 C CA . LEU A 1 159 ? -9.907 1.176 21.966 1.00 81.69 159 LEU A CA 1
ATOM 1146 C C . LEU A 1 159 ? -11.335 1.674 22.197 1.00 81.69 159 LEU A C 1
ATOM 1148 O O . LEU A 1 159 ? -11.808 1.633 23.333 1.00 81.69 159 LEU A O 1
ATOM 1152 N N . GLU A 1 160 ? -12.014 2.116 21.144 1.00 80.75 160 GLU A N 1
ATOM 1153 C CA . GLU A 1 160 ? -13.419 2.508 21.201 1.00 80.75 160 GLU A CA 1
ATOM 1154 C C . GLU A 1 160 ? -14.320 1.332 21.601 1.00 80.75 160 GLU A C 1
ATOM 1156 O O . GLU A 1 160 ? -15.116 1.471 22.532 1.00 80.75 160 GLU A 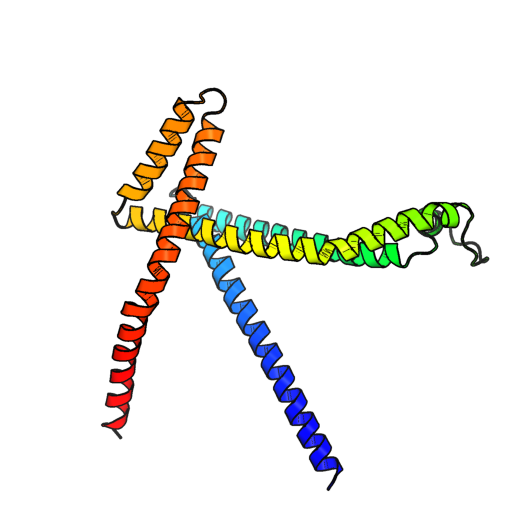O 1
ATOM 1161 N N . GLU A 1 161 ? -14.119 0.156 21.002 1.00 78.62 161 GLU A N 1
ATOM 1162 C CA . GLU A 1 161 ? -14.842 -1.075 21.351 1.00 78.62 161 GLU A CA 1
ATOM 1163 C C . GLU A 1 161 ? -14.612 -1.493 22.819 1.00 78.62 161 GLU A C 1
ATOM 1165 O O . GLU A 1 161 ? -15.531 -1.952 23.499 1.00 78.62 161 GLU A O 1
ATOM 1170 N N . TYR A 1 162 ? -13.411 -1.251 23.361 1.00 80.75 162 TYR A N 1
ATOM 1171 C CA . TYR A 1 162 ? -13.083 -1.472 24.778 1.00 80.75 162 TYR A CA 1
ATOM 1172 C C . TYR A 1 162 ? -13.542 -0.344 25.727 1.00 80.75 162 TYR A C 1
ATOM 1174 O O . TYR A 1 162 ? -13.249 -0.398 26.925 1.00 80.75 162 TYR A O 1
ATOM 1182 N N . GLY A 1 163 ? -14.269 0.664 25.232 1.00 78.31 163 GLY A N 1
ATOM 1183 C CA . GLY A 1 163 ? -14.882 1.730 26.036 1.00 78.31 163 GLY A CA 1
ATOM 1184 C C . GLY A 1 163 ? -14.073 3.028 26.148 1.00 78.31 163 GLY A C 1
ATOM 1185 O O . GLY A 1 163 ? -14.457 3.924 26.900 1.00 78.31 163 GLY A O 1
ATOM 1186 N N . PHE A 1 164 ? -12.976 3.171 25.402 1.00 81.31 164 PHE A N 1
ATOM 1187 C CA . PHE A 1 164 ? -12.168 4.394 25.324 1.00 81.31 164 PHE A CA 1
ATOM 1188 C C . PHE A 1 164 ? -12.487 5.204 24.051 1.00 81.31 164 PHE A C 1
ATOM 1190 O O . PHE A 1 164 ? -11.615 5.449 23.220 1.00 81.31 164 PHE A O 1
ATOM 1197 N N . SER A 1 165 ? -13.734 5.670 23.911 1.00 84.19 165 SER A N 1
ATOM 1198 C CA . SER A 1 165 ? -14.220 6.366 22.702 1.00 84.19 165 SER A CA 1
ATOM 1199 C C . SER A 1 165 ? -13.796 7.837 22.571 1.00 84.19 165 SER A C 1
ATOM 1201 O O . SER A 1 165 ? -13.982 8.449 21.524 1.00 84.19 165 SER A O 1
ATOM 1203 N N . ALA A 1 166 ? -13.189 8.432 23.605 1.00 84.38 166 ALA A N 1
ATOM 1204 C CA . ALA A 1 166 ? -12.850 9.861 23.612 1.00 84.38 166 ALA A CA 1
ATOM 1205 C C . ALA A 1 166 ? -11.944 10.283 22.439 1.00 84.38 166 ALA A C 1
ATOM 1207 O O . ALA A 1 166 ? -12.078 11.389 21.919 1.00 84.38 166 ALA A O 1
ATOM 1208 N N . LEU A 1 167 ? -11.027 9.406 22.022 1.00 81.44 167 LEU A N 1
ATOM 1209 C CA . LEU A 1 167 ? -10.133 9.661 20.892 1.00 81.44 167 LEU A CA 1
ATOM 1210 C C . LEU A 1 167 ? -10.854 9.546 19.544 1.00 81.44 167 LEU A C 1
ATOM 1212 O O . LEU A 1 167 ? -10.618 10.380 18.672 1.00 81.44 167 LEU A O 1
ATOM 1216 N N . ALA A 1 168 ? -11.736 8.555 19.395 1.00 81.50 168 ALA A N 1
ATOM 1217 C CA . ALA A 1 168 ? -12.545 8.372 18.193 1.00 81.50 168 ALA A CA 1
ATOM 1218 C C . ALA A 1 168 ? -13.476 9.575 17.984 1.00 81.50 168 ALA A C 1
ATOM 1220 O O . ALA A 1 168 ? -13.376 10.253 16.964 1.00 81.50 168 ALA A O 1
ATOM 1221 N N . HIS A 1 169 ? -14.235 9.963 19.013 1.00 87.56 169 HIS A N 1
ATOM 1222 C CA . HIS A 1 169 ? -15.123 11.126 18.950 1.00 87.56 169 HIS A CA 1
ATOM 1223 C C . HIS A 1 169 ? -14.390 12.446 18.696 1.00 87.56 169 HIS A C 1
ATOM 1225 O O . HIS A 1 169 ? -14.937 13.338 18.054 1.00 87.56 169 HIS A O 1
ATOM 1231 N N . ALA A 1 170 ? -13.152 12.602 19.178 1.00 88.31 170 ALA A N 1
ATOM 1232 C CA . ALA A 1 170 ? -12.361 13.794 18.879 1.00 88.31 170 ALA A CA 1
ATOM 1233 C C . ALA A 1 170 ? -12.011 13.889 17.384 1.00 88.31 170 ALA A C 1
ATOM 1235 O O . ALA A 1 170 ? -12.035 14.982 16.815 1.00 88.31 170 ALA A O 1
ATOM 1236 N N . VAL A 1 171 ? -11.700 12.757 16.745 1.00 89.88 171 VAL A N 1
ATOM 1237 C CA . VAL A 1 171 ? -11.430 12.696 15.302 1.00 89.88 171 VAL A CA 1
ATOM 1238 C C . VAL A 1 171 ? -12.709 12.876 14.497 1.00 89.88 171 VAL A C 1
ATOM 1240 O O . VAL A 1 171 ? -12.707 13.661 13.553 1.00 89.88 171 VAL A O 1
ATOM 1243 N N . GLU A 1 172 ? -13.798 12.216 14.887 1.00 88.75 172 GLU A N 1
ATOM 1244 C CA . GLU A 1 172 ? -15.109 12.361 14.244 1.00 88.75 172 GLU A CA 1
ATOM 1245 C C . GLU A 1 172 ? -15.600 13.806 14.306 1.00 88.75 172 GLU A C 1
ATOM 1247 O O . GLU A 1 172 ? -15.934 14.382 13.277 1.00 88.75 172 GLU A O 1
ATOM 1252 N N . ALA A 1 173 ? -15.531 14.449 15.475 1.00 92.69 173 ALA A N 1
ATOM 1253 C CA . ALA A 1 173 ? -15.917 15.849 15.624 1.00 92.69 173 ALA A CA 1
ATOM 1254 C C . ALA A 1 173 ? -15.052 16.784 14.764 1.00 92.69 173 ALA A C 1
ATOM 1256 O O . ALA A 1 173 ? -15.557 17.748 14.187 1.00 92.69 173 ALA A O 1
ATOM 1257 N N . ALA A 1 174 ? -13.747 16.511 14.649 1.00 92.69 174 ALA A N 1
ATOM 1258 C CA . ALA A 1 174 ? -12.868 17.272 13.766 1.00 92.69 174 ALA A CA 1
ATOM 1259 C C . ALA A 1 174 ? -13.216 17.053 12.282 1.00 92.69 174 ALA A C 1
ATOM 1261 O O . ALA A 1 174 ? -13.197 18.006 11.500 1.00 92.69 174 ALA A O 1
ATOM 1262 N N . ALA A 1 175 ? -13.552 15.819 11.901 1.00 93.31 175 ALA A N 1
ATOM 1263 C CA . ALA A 1 175 ? -13.956 15.462 10.548 1.00 93.31 175 ALA A CA 1
ATOM 1264 C C . ALA A 1 175 ? -15.288 16.117 10.167 1.00 93.31 175 ALA A C 1
ATOM 1266 O O . ALA A 1 175 ? -15.358 16.799 9.145 1.00 93.31 175 ALA A O 1
ATOM 1267 N N . GLU A 1 176 ? -16.304 16.008 11.022 1.00 94.25 176 GLU A N 1
ATOM 1268 C CA . GLU A 1 176 ? -17.599 16.665 10.845 1.00 94.25 176 GLU A CA 1
ATOM 1269 C C . GLU A 1 176 ? -17.448 18.187 10.782 1.00 94.25 176 GLU A C 1
ATOM 1271 O O . GLU A 1 176 ? -18.053 18.834 9.927 1.00 94.25 176 GLU A O 1
ATOM 1276 N N . ALA A 1 177 ? -16.616 18.788 11.640 1.00 95.06 177 ALA A N 1
ATOM 1277 C CA . ALA A 1 177 ? -16.350 20.225 11.589 1.00 95.06 177 ALA A CA 1
ATOM 1278 C C . ALA A 1 177 ? -15.742 20.648 10.239 1.00 95.06 177 ALA A C 1
ATOM 1280 O O . ALA A 1 177 ? -16.095 21.701 9.703 1.00 95.06 177 ALA A O 1
ATOM 1281 N N . ALA A 1 178 ? -14.869 19.820 9.659 1.00 94.12 178 ALA A N 1
ATOM 1282 C CA . ALA A 1 178 ? -14.305 20.059 8.334 1.00 94.12 178 ALA A CA 1
ATOM 1283 C C . ALA A 1 178 ? -15.343 19.893 7.212 1.00 94.12 178 ALA A C 1
ATOM 1285 O O . ALA A 1 178 ? -15.365 20.705 6.283 1.00 94.12 178 ALA A O 1
ATOM 1286 N N . GLY A 1 179 ? -16.230 18.900 7.320 1.00 93.81 179 GLY A N 1
ATOM 1287 C CA . GLY A 1 179 ? -17.360 18.705 6.409 1.00 93.81 179 GLY A CA 1
ATOM 1288 C C . GLY A 1 179 ? -18.297 19.909 6.376 1.00 93.81 179 GLY A C 1
ATOM 1289 O O . GLY A 1 179 ? -18.584 20.459 5.310 1.00 93.81 179 GLY A O 1
ATOM 1290 N N . HIS A 1 180 ? -18.686 20.393 7.556 1.00 95.06 180 HIS A N 1
ATOM 1291 C CA . HIS A 1 180 ? -19.523 21.584 7.706 1.00 95.06 180 HIS A CA 1
ATOM 1292 C C . HIS A 1 180 ? -18.840 22.865 7.208 1.00 95.06 180 HIS A C 1
ATOM 1294 O O . HIS A 1 180 ? -19.514 23.753 6.683 1.00 95.06 180 HIS A O 1
ATOM 1300 N N . ALA A 1 181 ? -17.514 22.979 7.346 1.00 95.50 181 ALA A N 1
ATOM 1301 C CA . ALA A 1 181 ? -16.756 24.132 6.861 1.00 95.50 181 ALA A CA 1
ATOM 1302 C C . ALA A 1 181 ? -16.635 24.174 5.327 1.00 95.50 181 ALA A C 1
ATOM 1304 O O . ALA A 1 181 ? -16.492 25.257 4.754 1.00 95.50 181 ALA A O 1
ATOM 1305 N N . LEU A 1 182 ? -16.706 23.020 4.653 1.00 95.19 182 LEU A N 1
ATOM 1306 C CA . LEU A 1 182 ? -16.569 22.901 3.199 1.00 95.19 182 LEU A CA 1
ATOM 1307 C C . LEU A 1 182 ? -17.739 22.115 2.562 1.00 95.19 182 LEU A C 1
ATOM 1309 O O . LEU A 1 182 ? -17.495 21.085 1.930 1.00 95.19 182 LEU A O 1
ATOM 1313 N N . PRO A 1 183 ? -18.996 22.614 2.616 1.00 92.38 183 PRO A N 1
ATOM 1314 C CA . PRO A 1 183 ? -20.178 21.875 2.150 1.00 92.38 183 PRO A CA 1
ATOM 1315 C C . PRO A 1 183 ? -20.108 21.319 0.714 1.00 92.38 183 PRO A C 1
ATOM 1317 O O . PRO A 1 183 ? -20.549 20.190 0.502 1.00 92.38 183 PRO A O 1
ATOM 1320 N N . PRO A 1 184 ? -19.534 22.028 -0.288 1.00 96.44 184 PRO A N 1
ATOM 1321 C CA . PRO A 1 184 ? -19.426 21.499 -1.652 1.00 96.44 184 PRO A CA 1
ATOM 1322 C C . PRO A 1 184 ? -18.572 20.232 -1.770 1.00 96.44 184 PRO A C 1
ATOM 1324 O O . PRO A 1 184 ? -18.716 19.485 -2.734 1.00 96.44 184 PRO A O 1
ATOM 1327 N N . ILE A 1 185 ? -17.666 20.009 -0.814 1.00 95.12 185 ILE A N 1
ATOM 1328 C CA . ILE A 1 185 ? -16.751 18.866 -0.774 1.00 95.12 185 ILE A CA 1
ATOM 1329 C C . ILE A 1 185 ? -16.798 18.161 0.588 1.00 95.12 185 ILE A C 1
ATOM 1331 O O . ILE A 1 185 ? -15.808 17.549 0.982 1.00 95.12 185 ILE A O 1
ATOM 1335 N N . ALA A 1 186 ? -17.936 18.227 1.294 1.00 93.75 186 ALA A N 1
ATOM 1336 C CA . ALA A 1 186 ? -18.064 17.779 2.683 1.00 93.75 186 ALA A CA 1
ATOM 1337 C C . ALA A 1 186 ? -17.569 16.343 2.882 1.00 93.75 186 ALA A C 1
ATOM 1339 O O . ALA A 1 186 ? -16.682 16.113 3.693 1.00 93.75 186 ALA A O 1
ATOM 1340 N N . ALA A 1 187 ? -18.027 15.410 2.042 1.00 92.62 187 ALA A N 1
ATOM 1341 C CA . ALA A 1 187 ? -17.602 14.012 2.103 1.00 92.62 187 ALA A CA 1
ATOM 1342 C C . ALA A 1 187 ? -16.081 13.838 1.925 1.00 92.62 187 ALA A C 1
ATOM 1344 O O . ALA A 1 187 ? -15.461 13.017 2.594 1.00 92.62 187 ALA A O 1
ATOM 1345 N N . ALA A 1 188 ? -15.457 14.622 1.038 1.00 95.12 188 ALA A N 1
ATOM 1346 C CA . ALA A 1 188 ? -14.010 14.569 0.843 1.00 95.12 188 ALA A CA 1
ATOM 1347 C C . ALA A 1 188 ? -13.258 15.200 2.025 1.00 95.12 188 ALA A C 1
ATOM 1349 O O . ALA A 1 188 ? -12.210 14.690 2.420 1.00 95.12 188 ALA A O 1
ATOM 1350 N N . ALA A 1 189 ? -13.784 16.285 2.598 1.00 95.00 189 ALA A N 1
ATOM 1351 C CA . ALA A 1 189 ? -13.213 16.949 3.765 1.00 95.00 189 ALA A CA 1
ATOM 1352 C C . ALA A 1 189 ? -13.297 16.060 5.018 1.00 95.00 189 ALA A C 1
ATOM 1354 O O . ALA A 1 189 ? -12.277 15.852 5.672 1.00 95.00 189 ALA A O 1
ATOM 1355 N N . GLU A 1 190 ? -14.466 15.474 5.291 1.00 94.81 190 GLU A N 1
ATOM 1356 C CA . GLU A 1 190 ? -14.695 14.504 6.369 1.00 94.81 190 GLU A CA 1
ATOM 1357 C C . GLU A 1 190 ? -13.770 13.300 6.228 1.00 94.81 190 GLU A C 1
ATOM 1359 O O . GLU A 1 190 ? -13.034 12.976 7.158 1.00 94.81 190 GLU A O 1
ATOM 1364 N N . TRP A 1 191 ? -13.727 12.687 5.040 1.00 92.50 191 TRP A N 1
ATOM 1365 C CA . TRP A 1 191 ? -12.842 11.555 4.785 1.00 92.50 191 TRP A CA 1
ATOM 1366 C C . TRP A 1 191 ? -11.369 11.921 5.000 1.00 92.50 191 TRP A C 1
ATOM 1368 O O . TRP A 1 191 ? -10.637 11.174 5.642 1.00 92.50 191 TRP A O 1
ATOM 1378 N N . THR A 1 192 ? -10.932 13.085 4.511 1.00 93.56 192 THR A N 1
ATOM 1379 C CA . THR A 1 192 ? -9.531 13.518 4.618 1.00 93.56 192 THR A CA 1
ATOM 1380 C C . THR A 1 192 ? -9.135 13.770 6.068 1.00 93.56 192 THR A C 1
ATOM 1382 O O . THR A 1 192 ? -8.089 13.295 6.512 1.00 93.56 192 THR A O 1
ATOM 1385 N N . VAL A 1 193 ? -9.959 14.504 6.818 1.00 94.38 193 VAL A N 1
ATOM 1386 C CA . VAL A 1 193 ? -9.667 14.849 8.213 1.00 94.38 193 VAL A CA 1
ATOM 1387 C C . VAL A 1 193 ? -9.808 13.635 9.122 1.00 94.38 193 VAL A C 1
ATOM 1389 O O . VAL A 1 193 ? -8.935 13.423 9.961 1.00 94.38 193 VAL A O 1
ATOM 1392 N N . GLY A 1 194 ? -10.825 12.798 8.912 1.00 91.69 194 GLY A N 1
ATOM 1393 C CA . GLY A 1 194 ? -10.984 11.536 9.630 1.00 91.69 194 GLY A CA 1
ATOM 1394 C C . GLY A 1 194 ? -9.795 10.608 9.395 1.00 91.69 194 GLY A C 1
ATOM 1395 O O . GLY A 1 194 ? -9.146 10.173 10.346 1.00 91.69 194 GLY A O 1
ATOM 1396 N N . ALA A 1 195 ? -9.429 10.377 8.129 1.00 89.00 195 ALA A N 1
ATOM 1397 C CA . ALA A 1 195 ? -8.285 9.540 7.781 1.00 89.00 195 ALA A CA 1
ATOM 1398 C C . ALA A 1 195 ? -6.985 10.072 8.401 1.00 89.00 195 ALA A C 1
ATOM 1400 O O . ALA A 1 195 ? -6.256 9.303 9.029 1.00 89.00 195 ALA A O 1
ATOM 1401 N N . LEU A 1 196 ? -6.697 11.373 8.259 1.00 91.50 196 LEU A N 1
ATOM 1402 C CA . LEU A 1 196 ? -5.507 11.999 8.848 1.00 91.50 196 LEU A CA 1
ATOM 1403 C C . LEU A 1 196 ? -5.508 11.907 10.375 1.00 91.50 196 LEU A C 1
ATOM 1405 O O . LEU A 1 196 ? -4.469 11.616 10.966 1.00 91.50 196 LEU A O 1
ATOM 1409 N N . GLY A 1 197 ? -6.660 12.127 11.010 1.00 91.12 197 GLY A N 1
ATOM 1410 C CA . GLY A 1 197 ? -6.827 12.031 12.456 1.00 91.12 197 GLY A CA 1
ATOM 1411 C C . GLY A 1 197 ? -6.490 10.637 12.975 1.00 91.12 197 GLY A C 1
ATOM 1412 O O . GLY A 1 197 ? -5.645 10.505 13.862 1.00 91.12 197 GLY A O 1
ATOM 1413 N N . PHE A 1 198 ? -7.058 9.591 12.367 1.00 88.69 198 PHE A N 1
ATOM 1414 C CA . PHE A 1 198 ? -6.740 8.205 12.724 1.00 88.69 198 PHE A CA 1
ATOM 1415 C C . PHE A 1 198 ? -5.276 7.845 12.450 1.00 88.69 198 PHE A C 1
ATOM 1417 O O . PHE A 1 198 ? -4.651 7.185 13.280 1.00 88.69 198 PHE A O 1
ATOM 1424 N N . GLY A 1 199 ? -4.695 8.323 11.345 1.00 88.19 199 GLY A N 1
ATOM 1425 C CA . GLY A 1 199 ? -3.277 8.120 11.043 1.00 88.19 199 GLY A CA 1
ATOM 1426 C C . GLY A 1 199 ? -2.348 8.745 12.093 1.00 88.19 199 GLY A C 1
ATOM 1427 O O . GLY A 1 199 ? -1.414 8.097 12.570 1.00 88.19 199 GLY A O 1
ATOM 1428 N N . ILE A 1 200 ? -2.623 9.987 12.507 1.00 90.62 200 ILE A N 1
ATOM 1429 C CA . ILE A 1 200 ? -1.836 10.708 13.521 1.00 90.62 200 ILE A CA 1
ATOM 1430 C C . ILE A 1 200 ? -1.986 10.061 14.898 1.00 90.62 200 ILE A C 1
ATOM 1432 O O . ILE A 1 200 ? -0.982 9.839 15.579 1.00 90.62 200 ILE A O 1
ATOM 1436 N N . LEU A 1 201 ? -3.215 9.741 15.313 1.00 88.38 201 LEU A N 1
ATOM 1437 C CA . LEU A 1 201 ? -3.459 9.061 16.586 1.00 88.38 201 LEU A CA 1
ATOM 1438 C C . LEU A 1 201 ? -2.797 7.690 16.619 1.00 88.38 201 LEU A C 1
ATOM 1440 O O . LEU A 1 201 ? -2.138 7.353 17.598 1.00 88.38 201 LEU A O 1
ATOM 1444 N N . GLY A 1 202 ? -2.911 6.934 15.532 1.00 84.88 202 GLY A N 1
ATOM 1445 C CA . GLY A 1 202 ? -2.230 5.665 15.353 1.00 84.88 202 GLY A CA 1
ATOM 1446 C C . GLY A 1 202 ? -0.724 5.758 15.559 1.00 84.88 202 GLY A C 1
ATOM 1447 O O . GLY A 1 202 ? -0.144 4.981 16.318 1.00 84.88 202 GLY A O 1
ATOM 1448 N N . LEU A 1 203 ? -0.094 6.762 14.945 1.00 87.62 203 LEU A N 1
ATOM 1449 C CA . LEU A 1 203 ? 1.331 7.033 15.111 1.00 87.62 203 LEU A CA 1
ATOM 1450 C C . LEU A 1 203 ? 1.669 7.439 16.551 1.00 87.62 203 LEU A C 1
ATOM 1452 O O . LEU A 1 203 ? 2.656 6.953 17.100 1.00 87.62 203 LEU A O 1
ATOM 1456 N N . ALA A 1 204 ? 0.850 8.281 17.186 1.00 88.88 204 ALA A N 1
ATOM 1457 C CA . ALA A 1 204 ? 1.041 8.694 18.575 1.00 88.88 204 ALA A CA 1
ATOM 1458 C C . ALA A 1 204 ? 0.935 7.509 19.549 1.00 88.88 204 ALA A C 1
ATOM 1460 O O . ALA A 1 204 ? 1.794 7.347 20.419 1.00 88.88 204 ALA A O 1
ATOM 1461 N N . VAL A 1 205 ? -0.070 6.646 19.376 1.00 84.69 205 VAL A N 1
ATOM 1462 C CA . VAL A 1 205 ? -0.250 5.429 20.176 1.00 84.69 205 VAL A CA 1
ATOM 1463 C C . VAL A 1 205 ? 0.894 4.453 19.926 1.00 84.69 205 VAL A C 1
ATOM 1465 O O . VAL A 1 205 ? 1.488 3.968 20.885 1.00 84.69 205 VAL A O 1
ATOM 1468 N N . GLY A 1 206 ? 1.271 4.217 18.667 1.00 81.00 206 GLY A N 1
ATOM 1469 C CA . GLY A 1 206 ? 2.416 3.376 18.317 1.00 81.00 206 GLY A CA 1
ATOM 1470 C C . GLY A 1 206 ? 3.718 3.880 18.945 1.00 81.00 206 GLY A C 1
ATOM 1471 O O . GLY A 1 206 ? 4.451 3.108 19.564 1.00 81.00 206 GLY A O 1
ATOM 1472 N N . ALA A 1 207 ? 3.973 5.188 18.875 1.00 87.56 207 ALA A N 1
ATOM 1473 C CA . ALA A 1 207 ? 5.130 5.822 19.498 1.00 87.56 207 ALA A CA 1
ATOM 1474 C C . ALA A 1 207 ? 5.111 5.709 21.032 1.00 87.56 207 ALA A C 1
ATOM 1476 O O . ALA A 1 207 ? 6.161 5.480 21.628 1.00 87.56 207 ALA A O 1
ATOM 1477 N N . ALA A 1 208 ? 3.942 5.821 21.673 1.00 86.50 208 ALA A N 1
ATOM 1478 C CA . ALA A 1 208 ? 3.779 5.647 23.119 1.00 86.50 208 ALA A CA 1
ATOM 1479 C C . ALA A 1 208 ? 3.894 4.177 23.568 1.00 86.50 208 ALA A C 1
ATOM 1481 O O . ALA A 1 208 ? 4.378 3.890 24.667 1.00 86.50 208 ALA A O 1
ATOM 1482 N N . LEU A 1 209 ? 3.503 3.231 22.710 1.00 84.50 209 LEU A N 1
ATOM 1483 C CA . LEU A 1 209 ? 3.589 1.798 22.976 1.00 84.50 209 LEU A CA 1
ATOM 1484 C C . LEU A 1 209 ? 5.049 1.324 23.062 1.00 84.50 209 LEU A C 1
ATOM 1486 O O . LEU A 1 209 ? 5.364 0.449 23.866 1.00 84.50 209 LEU A O 1
ATOM 1490 N N . ILE A 1 210 ? 5.960 1.912 22.280 1.00 86.38 210 ILE A N 1
ATOM 1491 C CA . ILE A 1 210 ? 7.387 1.547 22.270 1.00 86.38 210 ILE A CA 1
ATOM 1492 C C . ILE A 1 210 ? 8.033 1.655 23.669 1.00 86.38 210 ILE A C 1
ATOM 1494 O O . ILE A 1 210 ? 8.531 0.634 24.162 1.00 86.38 210 ILE A O 1
ATOM 1498 N N . PRO A 1 211 ? 8.030 2.817 24.361 1.00 90.25 211 PRO A N 1
ATOM 1499 C CA . PRO A 1 211 ? 8.601 2.917 25.699 1.00 90.25 211 PRO A CA 1
ATOM 1500 C C . PRO A 1 211 ? 7.835 2.064 26.713 1.00 90.25 211 PRO A C 1
ATOM 1502 O O . PRO A 1 211 ? 8.471 1.489 27.595 1.00 90.25 211 PRO A O 1
ATOM 1505 N N . PHE A 1 212 ? 6.513 1.911 26.571 1.00 89.25 212 PHE A N 1
ATOM 1506 C CA . PHE A 1 212 ? 5.712 1.033 27.427 1.00 89.25 212 PHE A CA 1
ATOM 1507 C C . PHE A 1 212 ? 6.177 -0.428 27.337 1.00 89.25 212 PHE A C 1
ATOM 1509 O O . PHE A 1 212 ? 6.470 -1.063 28.353 1.00 89.25 212 PHE A O 1
ATOM 1516 N N . VAL A 1 213 ? 6.324 -0.961 26.122 1.00 88.00 213 VAL A N 1
ATOM 1517 C CA . VAL A 1 213 ? 6.782 -2.338 25.908 1.00 88.00 213 VAL A CA 1
ATOM 1518 C C . VAL A 1 213 ? 8.195 -2.524 26.454 1.00 88.00 213 VAL A C 1
ATOM 1520 O O . VAL A 1 213 ? 8.468 -3.521 27.121 1.00 88.00 213 VAL A O 1
ATOM 1523 N N . GLN A 1 214 ? 9.086 -1.560 26.223 1.00 88.94 214 GLN A N 1
ATOM 1524 C CA . GLN A 1 214 ? 10.479 -1.649 26.662 1.00 88.94 214 GLN A CA 1
ATOM 1525 C C . GLN A 1 214 ? 10.638 -1.574 28.187 1.00 88.94 214 GLN A C 1
ATOM 1527 O O . GLN A 1 214 ? 11.428 -2.334 28.749 1.00 88.94 214 GLN A O 1
ATOM 1532 N N . HIS A 1 215 ? 9.893 -0.695 28.862 1.00 90.19 215 HIS A N 1
ATOM 1533 C CA . HIS A 1 215 ? 10.072 -0.427 30.293 1.00 90.19 215 HIS A CA 1
ATOM 1534 C C . HIS A 1 215 ? 9.149 -1.245 31.197 1.00 90.19 215 HIS A C 1
ATOM 1536 O O . HIS A 1 215 ? 9.472 -1.437 32.368 1.00 90.19 215 HIS A O 1
ATOM 1542 N N . ILE A 1 216 ? 8.022 -1.741 30.682 1.00 88.06 216 ILE A N 1
ATOM 1543 C CA . ILE A 1 216 ? 7.011 -2.444 31.482 1.00 88.06 216 ILE A CA 1
ATOM 1544 C C . ILE A 1 216 ? 6.860 -3.885 30.996 1.00 88.06 216 ILE A C 1
ATOM 1546 O O . ILE A 1 216 ? 7.152 -4.818 31.747 1.00 88.06 216 ILE A O 1
ATOM 1550 N N . ALA A 1 217 ? 6.465 -4.093 29.737 1.00 83.94 217 ALA A N 1
ATOM 1551 C CA . ALA A 1 217 ? 6.105 -5.429 29.254 1.00 83.94 217 ALA A CA 1
ATOM 1552 C C . ALA A 1 217 ? 7.312 -6.381 29.159 1.00 83.94 217 ALA A C 1
ATOM 1554 O O . ALA A 1 217 ? 7.275 -7.494 29.685 1.00 83.94 217 ALA A O 1
ATOM 1555 N N . ALA A 1 218 ? 8.411 -5.948 28.539 1.00 86.19 218 ALA A N 1
ATOM 1556 C CA . ALA A 1 218 ? 9.625 -6.745 28.379 1.00 86.19 218 ALA A CA 1
ATOM 1557 C C . ALA A 1 218 ? 10.257 -7.169 29.723 1.00 86.19 218 ALA A C 1
ATOM 1559 O O . ALA A 1 218 ? 10.571 -8.356 29.880 1.00 86.19 218 ALA A O 1
ATOM 1560 N N . PRO A 1 219 ? 10.438 -6.279 30.721 1.00 85.69 219 PRO A N 1
ATOM 1561 C CA . PRO A 1 219 ? 10.937 -6.694 32.028 1.00 85.69 219 PRO A CA 1
ATOM 1562 C C . PRO A 1 219 ? 9.936 -7.565 32.798 1.00 85.69 219 PRO A C 1
ATOM 1564 O O . PRO A 1 219 ? 10.366 -8.527 33.437 1.00 85.69 219 PRO A O 1
ATOM 1567 N N . ALA A 1 220 ? 8.626 -7.309 32.708 1.00 87.19 220 ALA A N 1
ATOM 1568 C CA . ALA A 1 220 ? 7.610 -8.167 33.327 1.00 87.19 220 ALA A CA 1
ATOM 1569 C C . ALA A 1 220 ? 7.629 -9.594 32.748 1.00 87.19 220 ALA A C 1
ATOM 1571 O O . ALA A 1 220 ? 7.653 -10.573 33.495 1.00 87.19 220 ALA A O 1
ATOM 1572 N N . TRP A 1 221 ? 7.727 -9.724 31.423 1.00 84.19 221 TRP A N 1
ATOM 1573 C CA . TRP A 1 221 ? 7.810 -11.015 30.737 1.00 84.19 221 TRP A CA 1
ATOM 1574 C C . TRP A 1 221 ? 9.092 -11.781 31.074 1.00 84.19 221 TRP A C 1
ATOM 1576 O O . TRP A 1 221 ? 9.064 -12.994 31.292 1.00 84.19 221 TRP A O 1
ATOM 1586 N N . LYS A 1 222 ? 10.227 -11.073 31.178 1.00 84.62 222 LYS A N 1
ATOM 1587 C CA . LYS A 1 222 ? 11.494 -11.661 31.641 1.00 84.62 222 LYS A CA 1
ATOM 1588 C C . LYS A 1 222 ? 11.391 -12.171 33.079 1.00 84.62 222 LYS A C 1
ATOM 1590 O O . LYS A 1 222 ? 11.897 -13.254 33.354 1.00 84.62 222 LYS A O 1
ATOM 1595 N N . ARG A 1 223 ? 10.719 -11.438 33.977 1.00 86.44 223 ARG A N 1
ATOM 1596 C CA . ARG A 1 223 ? 10.480 -11.878 35.363 1.00 86.44 223 ARG A CA 1
ATOM 1597 C C . ARG A 1 223 ? 9.611 -13.136 35.408 1.00 86.44 223 ARG A C 1
ATOM 1599 O O . ARG A 1 223 ? 9.989 -14.091 36.074 1.00 86.44 223 ARG A O 1
ATOM 1606 N N . LEU A 1 224 ? 8.530 -13.190 34.630 1.00 85.19 224 LEU A N 1
ATOM 1607 C CA . LEU A 1 224 ? 7.642 -14.360 34.553 1.00 85.19 224 LEU A CA 1
ATOM 1608 C C . LEU A 1 224 ? 8.337 -15.607 33.977 1.00 85.19 224 LEU A C 1
ATOM 1610 O O . LEU A 1 224 ? 8.252 -16.689 34.553 1.00 85.19 224 LEU A O 1
ATOM 1614 N N . ARG A 1 225 ? 9.089 -15.474 32.875 1.00 79.62 225 ARG A N 1
ATOM 1615 C CA . ARG A 1 225 ? 9.844 -16.608 32.300 1.00 79.62 225 ARG A CA 1
ATOM 1616 C C . ARG A 1 225 ? 11.076 -17.002 33.118 1.00 79.62 225 ARG A C 1
ATOM 1618 O O . ARG A 1 225 ? 11.508 -18.151 33.045 1.00 79.62 225 ARG A O 1
ATOM 1625 N N . GLY A 1 226 ? 11.640 -16.071 33.888 1.00 63.66 226 GLY A N 1
ATOM 1626 C CA . GLY A 1 226 ? 12.722 -16.343 34.834 1.00 63.66 226 GLY A CA 1
ATOM 1627 C C . GLY A 1 226 ? 12.292 -17.282 35.964 1.00 63.66 226 GLY A C 1
ATOM 1628 O O . GLY A 1 226 ? 13.058 -18.168 36.331 1.00 63.66 226 GLY A O 1
ATOM 1629 N N . VAL A 1 227 ? 11.049 -17.154 36.441 1.00 58.56 227 VAL A N 1
ATOM 1630 C CA . VAL A 1 227 ? 10.465 -18.033 37.472 1.00 58.56 227 VAL A CA 1
ATOM 1631 C C . VAL A 1 227 ? 10.285 -19.465 36.949 1.00 58.56 227 VAL A C 1
ATOM 1633 O O . VAL A 1 227 ? 10.727 -20.412 37.591 1.00 58.56 227 VAL A O 1
ATOM 1636 N N . SER A 1 228 ? 9.776 -19.632 35.724 1.00 54.53 228 SER A N 1
ATOM 1637 C CA . SER A 1 228 ? 9.541 -20.961 35.130 1.00 54.53 228 SER A CA 1
ATOM 1638 C C . SER A 1 228 ? 10.823 -21.795 34.923 1.00 54.53 228 SER A C 1
ATOM 1640 O O . SER A 1 228 ? 10.788 -23.021 35.004 1.00 54.53 228 SER A O 1
ATOM 1642 N N . ARG A 1 229 ? 11.990 -21.159 34.718 1.00 55.56 229 ARG A N 1
ATOM 1643 C CA . ARG A 1 229 ? 13.286 -21.868 34.645 1.00 55.56 229 ARG A CA 1
ATOM 1644 C C . ARG A 1 229 ? 13.872 -22.242 36.011 1.00 55.56 229 ARG A C 1
ATOM 1646 O O . ARG A 1 229 ? 14.710 -23.142 36.057 1.00 55.56 229 ARG A O 1
ATOM 1653 N N . ALA A 1 230 ? 13.478 -21.565 37.088 1.00 54.88 230 ALA A N 1
ATOM 1654 C CA . ALA A 1 230 ? 13.943 -21.875 38.439 1.00 54.88 230 ALA A CA 1
ATOM 1655 C C . ALA A 1 230 ? 13.220 -23.107 39.018 1.00 54.88 230 ALA A C 1
ATOM 1657 O O . ALA A 1 230 ? 13.861 -23.953 39.635 1.00 54.88 230 ALA A O 1
ATOM 1658 N N . GLU A 1 231 ? 11.926 -23.272 38.729 1.00 52.03 231 GLU A N 1
ATOM 1659 C CA . GLU A 1 231 ? 11.135 -24.447 39.142 1.00 52.03 231 GLU A CA 1
ATOM 1660 C C . GLU A 1 231 ? 11.580 -25.752 38.459 1.00 52.03 231 GLU A C 1
ATOM 1662 O O . GLU A 1 231 ? 11.605 -26.813 39.085 1.00 52.03 231 GLU A O 1
ATOM 1667 N N . ALA A 1 232 ? 12.035 -25.676 37.206 1.00 53.03 232 ALA A N 1
ATOM 1668 C CA . ALA A 1 232 ? 12.536 -26.836 36.464 1.00 53.03 232 ALA A CA 1
ATOM 1669 C C . ALA A 1 232 ? 13.900 -27.369 36.957 1.00 53.03 232 ALA A C 1
ATOM 1671 O O . ALA A 1 232 ? 14.309 -28.447 36.542 1.00 53.03 232 ALA A O 1
ATOM 1672 N N . ARG A 1 233 ? 14.626 -26.632 37.816 1.00 56.00 233 ARG A N 1
ATOM 1673 C CA . ARG A 1 233 ? 15.930 -27.053 38.378 1.00 56.00 233 ARG A CA 1
ATOM 1674 C C . ARG A 1 233 ? 15.855 -27.610 39.800 1.00 56.00 233 ARG A C 1
ATOM 1676 O O . ARG A 1 233 ? 16.850 -28.135 40.279 1.00 56.00 233 ARG A O 1
ATOM 1683 N N . HIS A 1 234 ? 14.712 -27.484 40.474 1.00 53.47 234 HIS A N 1
ATOM 1684 C CA . HIS A 1 234 ? 14.506 -28.001 41.834 1.00 53.47 234 HIS A CA 1
ATOM 1685 C C . HIS A 1 234 ? 13.728 -29.327 41.874 1.00 53.47 234 HIS A C 1
ATOM 1687 O O . HIS A 1 234 ? 13.521 -29.880 42.950 1.00 53.47 234 HIS A O 1
ATOM 1693 N N . THR A 1 235 ? 13.308 -29.836 40.713 1.00 54.44 235 THR A N 1
ATOM 1694 C CA . THR A 1 235 ? 12.545 -31.087 40.558 1.00 54.44 235 THR A CA 1
ATOM 1695 C C . THR A 1 235 ? 13.341 -32.211 39.878 1.00 54.44 235 THR A C 1
ATOM 1697 O O . THR A 1 235 ? 12.770 -33.258 39.577 1.00 54.44 235 THR A O 1
ATOM 1700 N N . SER A 1 236 ? 14.649 -32.019 39.667 1.00 41.94 236 SER A N 1
ATOM 1701 C CA . SER A 1 236 ? 15.593 -33.008 39.121 1.00 41.94 236 SER A CA 1
ATOM 1702 C C . SER A 1 236 ? 16.686 -33.355 40.117 1.00 41.94 236 SER A C 1
ATOM 1704 O O . SER A 1 236 ? 17.292 -32.382 40.623 1.00 41.94 236 SER A O 1
#

Foldseek 3Di:
DVVVVVVVVVVVVVVVVVVVVVVVVVVVVVVVVVVLVLQLVVLLVPDPPDPPVVNVVSSVCSSVVVVCVVVVVVVVLVVLLVVLVVQLPDQAPPCVVCCVVPPDDPPPDHDPVSVVCNVVSNVSSVVSNVCSVVVVVVVVVVVVLVVLLSQLLVVQVVCVVVPNCPLVVVQQVQLQVQLVVPVVCSVVSSCVSSSVSSSVNSNVVVVVVVVCCVVPVVVVVVVVVVVVVVVVVVVD

Radius of gyration: 28.36 Å; chains: 1; bounding box: 69×59×86 Å

pLDDT: mean 82.87, std 12.4, range [41.94, 96.44]

Sequence (236 aa):
RAHQHEAAVAGVAVEDVQGFENEKVSGAIKTDFILSAEIMAITLATLPDTSFWLQAVILATVGIGITALVYGAVALIVKADDAGVALAADDRPASRLLGLLRPMSPSGAPSGADRLLRPVTQGFGRGLVYGMPFFLKALSVVGTAAMIWVGGGIIVHGLEEYGFSALAHAVEAAAEAAGHALPPIAAAAEWTVGALGFGILGLAVGAALIPFVQHIAAPAWKRLRGVSRAEARHTS